Protein AF-0000000070613414 (afdb_homodimer)

Sequence (322 aa):
MSNPEREVTDIAEILAIISKHEVCRIGVNDNFCPYVVPVNFGYEYQNGRWIFYFHGARTGKKMRLLRKNPAVCVEIDGDHGLLRADDPCDYSYAYTSVFATGLASILRTREETRYGLDVIMRQTDPGKTFSYREDMMKAVCVVRIECDALTCRRHLATQSEMSNPEREVTDIAEILAIISKHEVCRIGVNDNFCPYVVPVNFGYEYQNGRWIFYFHGARTGKKMRLLRKNPAVCVEIDGDHGLLRADDPCDYSYAYTSVFATGLASILRTREETRYGLDVIMRQTDPGKTFSYREDMMKAVCVVRIECDALTCRRHLATQSE

Solvent-accessible surface area (backbone atoms only — not comparable to full-atom values): 17393 Å² total; per-residue (Å²): 113,90,54,74,87,24,58,55,78,54,62,71,58,52,49,57,56,55,64,74,46,48,59,34,34,38,21,31,53,51,86,78,32,21,45,63,45,79,40,56,32,16,66,47,81,53,96,93,30,47,35,38,26,38,70,42,44,66,82,37,71,68,47,56,35,40,73,75,44,32,36,28,20,41,31,34,72,42,73,70,41,83,37,81,45,95,48,66,75,60,41,46,66,22,30,35,37,37,40,31,39,31,42,50,43,75,53,84,48,68,69,55,33,51,53,45,50,49,40,24,43,41,47,66,46,63,94,64,85,81,68,77,51,67,70,58,57,70,53,45,34,32,36,38,31,49,30,81,46,76,47,34,36,42,39,72,77,74,74,79,125,114,91,56,74,88,24,56,56,78,55,62,71,57,52,51,57,57,56,65,73,45,48,60,33,33,37,21,31,53,50,87,79,33,23,46,62,46,77,39,56,33,15,69,46,80,54,97,93,30,46,34,39,26,37,70,41,44,66,82,38,70,68,47,55,35,40,73,76,44,32,35,27,20,43,32,35,73,43,73,70,41,82,36,82,46,96,49,66,76,59,42,47,65,23,30,36,37,37,40,31,37,29,43,50,43,75,51,83,48,69,69,55,33,52,52,44,49,50,41,23,43,40,47,66,45,63,94,61,86,82,69,75,53,67,71,57,56,70,51,45,33,33,36,39,30,48,30,82,46,75,49,36,38,42,40,72,78,73,75,78,127

Secondary structure (DSSP, 8-state):
---GGGB---HHHHHHHHHT-SEEEEEE--SSS-EEEEEE-EEEEETTEEEEEEEEETTSHHHHHHHH--EEEEEEEEEEEEE--SSGGG-EEEEEEEEEEEEEEE--SHHHHHHHHHHHHHHHSTT------HHHHHHEEEEEEEEEEEEEEEE------/---GGGB---HHHHHHHHHT-SEEEEEE--SSS-EEEEEE-EEEEETTEEEEEEEEETTSHHHHHHHH--EEEEEEEEEEEEE--SSGGG-EEEEEEEEEEEEEEE--SHHHHHHHHHHHHHHHSTT------HHHHHHEEEEEEEEEEEEEEEE------

Nearest PDB structures (foldseek):
  2fg9-assembly1_A  TM=8.935E-01  e=2.980E-13  Bacteroides thetaiotaomicron VPI-5482
  2fur-assembly1_B  TM=8.410E-01  e=1.595E-10  Thermoplasma acidophilum
  2x1j-assembly1_A-2  TM=8.040E-01  e=1.345E-09  Deinococcus radiodurans
  2vpa-assembly1_A  TM=7.737E-01  e=8.117E-10  Deinococcus radiodurans
  2x1k-assembly1_A-2  TM=7.490E-01  e=2.106E-09  Deinococcus radiodurans

pLDDT: mean 90.69, std 11.59, range [29.2, 98.69]

InterPro domains:
  IPR012349 FMN-binding split barrel [G3DSA:2.30.110.10] (1-155)
  IPR024747 Pyridoxamine 5'-phosphate oxidase-related [PF12900] (12-154)

Foldseek 3Di:
DPDPVFWDDDPVVVCVVLLVDQKKWKWFDDDPGTDIDIFGKFWDDDPNWIKMKGKDFCPDPVNVRCVVPQKMKIKDKDPWDWADDPDNVPIDIWMKMKIWIFGKDKDDDLVVLVVRVQRRCCSVPNPDDDDDDPVVSVGMIMMMTITDDMIMGTDDDPPPD/DPPPVFWDDDPVVVCVVLLVDQKKWKWFDDDPGTDIDIFGKFWDDDPNWIKMKGKDFCPDPVNVRCVVPQKMKIKDKDPWDWADDPDNVPIDIWMKMKIWIFGKDKDDDLVVLVVRVQRRCCSVPNPDDDDDDPVVSVGMIMMMTITDDMIMGTDDDPPPD

Organism: NCBI:txid59203

Structure (mmCIF, N/CA/C/O backbone):
data_AF-0000000070613414-model_v1
#
loop_
_entity.id
_entity.type
_entity.pdbx_description
1 polymer 'Putative 5-nitroimidazole antibiotic resistance'
#
loop_
_atom_site.group_PDB
_atom_site.id
_atom_site.type_symbol
_atom_site.label_atom_id
_atom_site.label_alt_id
_atom_site.label_comp_id
_atom_site.label_asym_id
_atom_site.label_entity_id
_atom_site.label_seq_id
_atom_site.pdbx_PDB_ins_code
_atom_site.Cartn_x
_atom_site.Cartn_y
_atom_site.Cartn_z
_atom_site.occupancy
_atom_site.B_iso_or_equiv
_atom_site.auth_seq_id
_atom_site.auth_comp_id
_atom_site.auth_asym_id
_atom_site.auth_atom_id
_atom_site.pdbx_PDB_model_num
ATOM 1 N N . MET A 1 1 ? 13.312 14.75 1.251 1 40.56 1 MET A N 1
ATOM 2 C CA . MET A 1 1 ? 14.352 14.867 0.234 1 40.56 1 MET A CA 1
ATOM 3 C C . MET A 1 1 ? 14.836 13.5 -0.216 1 40.56 1 MET A C 1
ATOM 5 O O . MET A 1 1 ? 14.695 12.516 0.514 1 40.56 1 MET A O 1
ATOM 9 N N . SER A 1 2 ? 14.789 13.07 -1.564 1 47.28 2 SER A N 1
ATOM 10 C CA . SER A 1 2 ? 15.273 11.742 -1.921 1 47.28 2 SER A CA 1
ATOM 11 C C . SER A 1 2 ? 16.672 11.492 -1.357 1 47.28 2 SER A C 1
ATOM 13 O O . SER A 1 2 ? 17.578 12.312 -1.546 1 47.28 2 SER A O 1
ATOM 15 N N . ASN A 1 3 ? 16.828 10.852 -0.358 1 58.34 3 ASN A N 1
ATOM 16 C CA . ASN A 1 3 ? 18.125 10.547 0.218 1 58.34 3 ASN A CA 1
ATOM 17 C C . ASN A 1 3 ? 18.75 9.312 -0.425 1 58.34 3 ASN A C 1
ATOM 19 O O . ASN A 1 3 ? 18.391 8.18 -0.097 1 58.34 3 ASN A O 1
ATOM 23 N N . PRO A 1 4 ? 19.438 9.57 -1.626 1 56.69 4 PRO A N 1
ATOM 24 C CA . PRO A 1 4 ? 20.109 8.445 -2.281 1 56.69 4 PRO A CA 1
ATOM 25 C C . PRO A 1 4 ? 20.766 7.488 -1.288 1 56.69 4 PRO A C 1
ATOM 27 O O . PRO A 1 4 ? 20.969 6.312 -1.599 1 56.69 4 PRO A O 1
ATOM 30 N N . GLU A 1 5 ? 21.047 7.992 -0.11 1 65.06 5 GLU A N 1
ATOM 31 C CA . GLU A 1 5 ? 21.734 7.184 0.893 1 65.06 5 GLU A CA 1
ATOM 32 C C . GLU A 1 5 ? 20.844 6.062 1.407 1 65.06 5 GLU A C 1
ATOM 34 O O . GLU A 1 5 ? 21.312 5.105 2.023 1 65.06 5 GLU A O 1
ATOM 39 N N . ARG A 1 6 ? 19.688 6.086 0.895 1 81.88 6 ARG A N 1
ATOM 40 C CA . ARG A 1 6 ? 18.75 5.105 1.438 1 81.88 6 ARG A CA 1
ATOM 41 C C . ARG A 1 6 ? 18.469 3.998 0.426 1 81.88 6 ARG A C 1
ATOM 43 O O . ARG A 1 6 ? 17.797 3.021 0.741 1 81.88 6 ARG A O 1
ATOM 50 N N . GLU A 1 7 ? 19.234 4.074 -0.757 1 89.62 7 GLU A N 1
ATOM 51 C CA . GLU A 1 7 ? 18.938 3.084 -1.789 1 89.62 7 GLU A CA 1
ATOM 52 C C . GLU A 1 7 ? 19.734 1.799 -1.559 1 89.62 7 GLU A C 1
ATOM 54 O O . GLU A 1 7 ? 20.922 1.845 -1.261 1 89.62 7 GLU A O 1
ATOM 59 N N . VAL A 1 8 ? 19.062 0.708 -1.613 1 92.75 8 VAL A N 1
ATOM 60 C CA . VAL A 1 8 ? 19.656 -0.621 -1.544 1 92.75 8 VAL A CA 1
ATOM 61 C C . VAL A 1 8 ? 19.781 -1.206 -2.949 1 92.75 8 VAL A C 1
ATOM 63 O O . VAL A 1 8 ? 18.781 -1.396 -3.641 1 92.75 8 VAL A O 1
ATOM 66 N N . THR A 1 9 ? 21.016 -1.585 -3.379 1 93.06 9 THR A N 1
ATOM 67 C CA . THR A 1 9 ? 21.203 -2.033 -4.754 1 93.06 9 THR A CA 1
ATOM 68 C C . THR A 1 9 ? 21.688 -3.48 -4.789 1 93.06 9 THR A C 1
ATOM 70 O O . THR A 1 9 ? 21.625 -4.133 -5.832 1 93.06 9 THR A O 1
ATOM 73 N N . ASP A 1 10 ? 22.172 -3.957 -3.627 1 94.31 10 ASP A N 1
ATOM 74 C CA . ASP A 1 10 ? 22.609 -5.348 -3.559 1 94.31 10 ASP A CA 1
ATOM 75 C C . ASP A 1 10 ? 21.438 -6.305 -3.682 1 94.31 10 ASP A C 1
ATOM 77 O O . ASP A 1 10 ? 20.516 -6.281 -2.852 1 94.31 10 ASP A O 1
ATOM 81 N N . ILE A 1 11 ? 21.5 -7.156 -4.648 1 94.62 11 ILE A N 1
ATOM 82 C CA . ILE A 1 11 ? 20.391 -8.039 -4.977 1 94.62 11 ILE A CA 1
ATOM 83 C C . ILE A 1 11 ? 20.094 -8.961 -3.795 1 94.62 11 ILE A C 1
ATOM 85 O O . ILE A 1 11 ? 18.938 -9.219 -3.473 1 94.62 11 ILE A O 1
ATOM 89 N N . ALA A 1 12 ? 21.094 -9.469 -3.205 1 95.62 12 ALA A N 1
ATOM 90 C CA . ALA A 1 12 ? 20.906 -10.359 -2.064 1 95.62 12 ALA A CA 1
ATOM 91 C C . ALA A 1 12 ? 20.156 -9.656 -0.932 1 95.62 12 ALA A C 1
ATOM 93 O O . ALA A 1 12 ? 19.312 -10.25 -0.271 1 95.62 12 ALA A O 1
ATOM 94 N N . GLU A 1 13 ? 20.484 -8.43 -0.698 1 95.5 13 GLU A N 1
ATOM 95 C CA . GLU A 1 13 ? 19.812 -7.637 0.329 1 95.5 13 GLU A CA 1
ATOM 96 C C . GLU A 1 13 ? 18.359 -7.375 -0.039 1 95.5 13 GLU A C 1
ATOM 98 O O . GLU A 1 13 ? 17.469 -7.453 0.817 1 95.5 13 GLU A O 1
ATOM 103 N N . ILE A 1 14 ? 18.141 -7.066 -1.277 1 96.62 14 ILE A N 1
ATOM 104 C CA . ILE A 1 14 ? 16.781 -6.805 -1.748 1 96.62 14 ILE A CA 1
ATOM 105 C C . ILE A 1 14 ? 15.93 -8.062 -1.588 1 96.62 14 ILE A C 1
ATOM 107 O O . ILE A 1 14 ? 14.789 -7.996 -1.112 1 96.62 14 ILE A O 1
ATOM 111 N N . LEU A 1 15 ? 16.516 -9.219 -1.926 1 96.56 15 LEU A N 1
ATOM 112 C CA . LEU A 1 15 ? 15.82 -10.492 -1.784 1 96.56 15 LEU A CA 1
ATOM 113 C C . LEU A 1 15 ? 15.477 -10.766 -0.324 1 96.56 15 LEU A C 1
ATOM 115 O O . LEU A 1 15 ? 14.375 -11.227 -0.015 1 96.56 15 LEU A O 1
ATOM 119 N N . ALA A 1 16 ? 16.375 -10.422 0.54 1 96.44 16 ALA A N 1
ATOM 120 C CA . ALA A 1 16 ? 16.141 -10.625 1.97 1 96.44 16 ALA A CA 1
ATOM 121 C C . ALA A 1 16 ? 15.016 -9.734 2.477 1 96.44 16 ALA A C 1
ATOM 123 O O . ALA A 1 16 ? 14.211 -10.156 3.309 1 96.44 16 ALA A O 1
ATOM 124 N N . ILE A 1 17 ? 14.938 -8.578 1.958 1 96.56 17 ILE A N 1
ATOM 125 C CA . ILE A 1 17 ? 13.898 -7.637 2.354 1 96.56 17 ILE A CA 1
ATOM 126 C C . ILE A 1 17 ? 12.539 -8.133 1.865 1 96.56 17 ILE A C 1
ATOM 128 O O . ILE A 1 17 ? 11.586 -8.211 2.643 1 96.56 17 ILE A O 1
ATOM 132 N N . ILE A 1 18 ? 12.43 -8.539 0.611 1 97.69 18 ILE A N 1
ATOM 133 C CA . ILE A 1 18 ? 11.172 -8.938 0.005 1 97.69 18 ILE A CA 1
ATOM 134 C C . ILE A 1 18 ? 10.664 -10.219 0.668 1 97.69 18 ILE A C 1
ATOM 136 O O . ILE A 1 18 ? 9.461 -10.375 0.89 1 97.69 18 ILE A O 1
ATOM 140 N N . SER A 1 19 ? 11.594 -11.07 1.04 1 96.44 19 SER A N 1
ATOM 141 C CA . SER A 1 19 ? 11.234 -12.383 1.568 1 96.44 19 SER A CA 1
ATOM 142 C C . SER A 1 19 ? 10.508 -12.266 2.904 1 96.44 19 SER A C 1
ATOM 144 O O . SER A 1 19 ? 9.82 -13.195 3.326 1 96.44 19 SER A O 1
ATOM 146 N N . LYS A 1 20 ? 10.602 -11.141 3.557 1 95.44 20 LYS A N 1
ATOM 147 C CA . LYS A 1 20 ? 10.023 -10.961 4.887 1 95.44 20 LYS A CA 1
ATOM 148 C C . LYS A 1 20 ? 8.562 -10.516 4.797 1 95.44 20 LYS A C 1
ATOM 150 O O . LYS A 1 20 ? 7.879 -10.414 5.816 1 95.44 20 LYS A O 1
ATOM 155 N N . HIS A 1 21 ? 8.141 -10.25 3.646 1 96.88 21 HIS A N 1
ATOM 156 C CA . HIS A 1 21 ? 6.801 -9.695 3.49 1 96.88 21 HIS A CA 1
ATOM 157 C C . HIS A 1 21 ? 5.863 -10.711 2.846 1 96.88 21 HIS A C 1
ATOM 159 O O . HIS A 1 21 ? 6.262 -11.438 1.933 1 96.88 21 HIS A O 1
ATOM 165 N N . GLU A 1 22 ? 4.617 -10.711 3.318 1 96.62 22 GLU A N 1
ATOM 166 C CA . GLU A 1 22 ? 3.613 -11.602 2.742 1 96.62 22 GLU A CA 1
ATOM 167 C C . GLU A 1 22 ? 2.609 -10.828 1.896 1 96.62 22 GLU A C 1
ATOM 169 O O . GLU A 1 22 ? 1.85 -11.422 1.126 1 96.62 22 GLU A O 1
ATOM 174 N N . VAL A 1 23 ? 2.59 -9.523 2.105 1 97.88 23 VAL A N 1
ATOM 175 C CA . VAL A 1 23 ? 1.594 -8.688 1.444 1 97.88 23 VAL A CA 1
ATOM 176 C C . VAL A 1 23 ? 2.291 -7.586 0.646 1 97.88 23 VAL A C 1
ATOM 178 O O . VAL A 1 23 ? 3.268 -6.996 1.112 1 97.88 23 VAL A O 1
ATOM 181 N N . CYS A 1 24 ? 1.923 -7.352 -0.543 1 98.38 24 CYS A N 1
ATOM 182 C CA . CYS A 1 24 ? 2.293 -6.18 -1.329 1 98.38 24 CYS A CA 1
ATOM 183 C C . CYS A 1 24 ? 1.056 -5.406 -1.768 1 98.38 24 CYS A C 1
ATOM 185 O O . 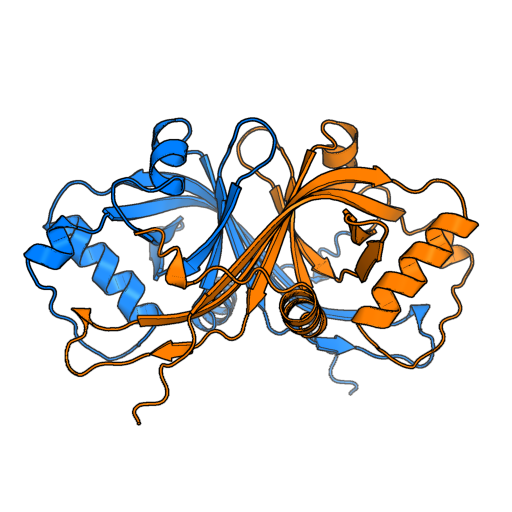CYS A 1 24 ? -0.066 -5.902 -1.655 1 98.38 24 CYS A O 1
ATOM 187 N N . ARG A 1 25 ? 1.199 -4.16 -2.076 1 98.38 25 ARG A N 1
ATOM 188 C CA . ARG A 1 25 ? 0.13 -3.363 -2.67 1 98.38 25 ARG A CA 1
ATOM 189 C C . ARG A 1 25 ? 0.316 -3.234 -4.18 1 98.38 25 ARG A C 1
ATOM 191 O O . ARG A 1 25 ? 1.399 -2.879 -4.648 1 98.38 25 ARG A O 1
ATOM 198 N N . ILE A 1 26 ? -0.714 -3.541 -4.871 1 97.94 26 ILE A N 1
ATOM 199 C CA . ILE A 1 26 ? -0.736 -3.381 -6.32 1 97.94 26 ILE A CA 1
ATOM 200 C C . ILE A 1 26 ? -1.49 -2.104 -6.688 1 97.94 26 ILE A C 1
ATOM 202 O O . ILE A 1 26 ? -2.611 -1.884 -6.223 1 97.94 26 ILE A O 1
ATOM 206 N N . GLY A 1 27 ? -0.846 -1.24 -7.406 1 97.62 27 GLY A N 1
ATOM 207 C CA . GLY A 1 27 ? -1.502 -0.079 -7.984 1 97.62 27 GLY A CA 1
ATOM 208 C C . GLY A 1 27 ? -1.888 -0.274 -9.438 1 97.62 27 GLY A C 1
ATOM 209 O O . GLY A 1 27 ? -1.025 -0.502 -10.289 1 97.62 27 GLY A O 1
ATOM 210 N N . VAL A 1 28 ? -3.145 -0.157 -9.727 1 97.31 28 VAL A N 1
ATOM 211 C CA . VAL A 1 28 ? -3.682 -0.386 -11.062 1 97.31 28 VAL A CA 1
ATOM 212 C C . VAL A 1 28 ? -4.344 0.889 -11.586 1 97.31 28 VAL A C 1
ATOM 214 O O . VAL A 1 28 ? -5 1.605 -10.828 1 97.31 28 VAL A O 1
ATOM 217 N N . ASN A 1 29 ? -4.133 1.141 -12.898 1 96.56 29 ASN A N 1
ATOM 218 C CA . ASN A 1 29 ? -4.789 2.293 -13.508 1 96.56 29 ASN A CA 1
ATOM 219 C C . ASN A 1 29 ? -6.309 2.146 -13.484 1 96.56 29 ASN A C 1
ATOM 221 O O . ASN A 1 29 ? -6.84 1.083 -13.805 1 96.56 29 ASN A O 1
ATOM 225 N N . ASP A 1 30 ? -6.969 3.174 -13.062 1 94.38 30 ASP A N 1
ATOM 226 C CA . ASP A 1 30 ? -8.422 3.279 -13.07 1 94.38 30 ASP A CA 1
ATOM 227 C C . ASP A 1 30 ? -8.875 4.664 -13.523 1 94.38 30 ASP A C 1
ATOM 229 O O . ASP A 1 30 ? -8.047 5.508 -13.883 1 94.38 30 ASP A O 1
ATOM 233 N N . ASN A 1 31 ? -10.133 4.914 -13.633 1 88.12 31 ASN A N 1
ATOM 234 C CA . ASN A 1 31 ? -10.656 6.121 -14.258 1 88.12 31 ASN A CA 1
ATOM 235 C C . ASN A 1 31 ? -10.422 7.355 -13.391 1 88.12 31 ASN A C 1
ATOM 237 O O . ASN A 1 31 ? -9.766 8.305 -13.82 1 88.12 31 ASN A O 1
ATOM 241 N N . PHE A 1 32 ? -10.898 7.473 -12.258 1 89 32 PHE A N 1
ATOM 242 C CA . PHE A 1 32 ? -10.828 8.656 -11.406 1 89 32 PHE A CA 1
ATOM 243 C C . PHE A 1 32 ? -9.516 8.688 -10.633 1 89 32 PHE A C 1
ATOM 245 O O . PHE A 1 32 ? -8.703 9.594 -10.82 1 89 32 PHE A O 1
ATOM 252 N N . CYS A 1 33 ? -9.211 7.699 -9.961 1 93.25 33 CYS A N 1
ATOM 253 C CA . CYS A 1 33 ? -7.953 7.543 -9.234 1 93.25 33 CYS A CA 1
ATOM 254 C C . CYS A 1 33 ? -7.484 6.094 -9.266 1 93.25 33 CYS A C 1
ATOM 256 O O . CYS A 1 33 ? -8.258 5.191 -9.586 1 93.25 33 CYS A O 1
ATOM 258 N N . PRO A 1 34 ? -6.168 5.902 -9.023 1 95.81 34 PRO A N 1
ATOM 259 C CA . PRO A 1 34 ? -5.652 4.531 -9.07 1 95.81 34 PRO A CA 1
ATOM 260 C C . PRO A 1 34 ? -6.375 3.6 -8.102 1 95.81 34 PRO A C 1
ATOM 262 O O . PRO A 1 34 ? -6.918 4.055 -7.09 1 95.81 34 PRO A O 1
ATOM 265 N N . TYR A 1 35 ? -6.504 2.443 -8.547 1 95.81 35 TYR A N 1
ATOM 266 C CA . TYR A 1 35 ? -6.957 1.388 -7.648 1 95.81 35 TYR A CA 1
ATOM 267 C C . TYR A 1 35 ? -5.773 0.705 -6.973 1 95.81 35 TYR A C 1
ATOM 269 O O . TYR A 1 35 ? -4.934 0.101 -7.641 1 95.81 35 TYR A O 1
ATOM 277 N N . VAL A 1 36 ? -5.602 0.865 -5.629 1 97.44 36 VAL A N 1
ATOM 278 C CA . VAL A 1 36 ? -4.535 0.244 -4.848 1 97.44 36 VAL A CA 1
ATOM 279 C C . VAL A 1 36 ? -5.113 -0.865 -3.973 1 97.44 36 VAL A C 1
ATOM 281 O O . VAL A 1 36 ? -6.008 -0.62 -3.16 1 97.44 36 VAL A O 1
ATOM 284 N N . VAL A 1 37 ? -4.594 -2.055 -4.051 1 96.5 37 VAL A N 1
ATOM 285 C CA . VAL A 1 37 ? -5.191 -3.18 -3.338 1 96.5 37 VAL A CA 1
ATOM 286 C C . VAL A 1 37 ? -4.09 -4.07 -2.766 1 96.5 37 VAL A C 1
ATOM 288 O O . VAL A 1 37 ? -3.131 -4.41 -3.465 1 96.5 37 VAL A O 1
ATOM 291 N N . PRO A 1 38 ? -4.168 -4.363 -1.499 1 97.44 38 PRO A N 1
ATOM 292 C CA . PRO A 1 38 ? -3.221 -5.316 -0.919 1 97.44 38 PRO A CA 1
ATOM 293 C C . PRO A 1 38 ? -3.52 -6.762 -1.32 1 97.44 38 PRO A C 1
ATOM 295 O O . PRO A 1 38 ? -4.684 -7.172 -1.334 1 97.44 38 PRO A O 1
ATOM 298 N N . VAL A 1 39 ? -2.502 -7.512 -1.643 1 97 39 VAL A N 1
ATOM 299 C CA . VAL A 1 39 ? -2.654 -8.922 -1.997 1 97 39 VAL A CA 1
ATOM 300 C C . VAL A 1 39 ? -1.464 -9.719 -1.468 1 97 39 VAL A C 1
ATOM 302 O O . VAL A 1 39 ? -0.378 -9.164 -1.271 1 97 39 VAL A O 1
ATOM 305 N N . ASN A 1 40 ? -1.724 -10.945 -1.196 1 97.06 40 ASN A N 1
ATOM 306 C CA . ASN A 1 40 ? -0.581 -11.836 -1.038 1 97.06 40 ASN A CA 1
ATOM 307 C C . ASN A 1 40 ? 0.175 -12.016 -2.352 1 97.06 40 ASN A C 1
ATOM 309 O O . ASN A 1 40 ? -0.419 -11.945 -3.43 1 97.06 40 ASN A O 1
ATOM 313 N N . PHE A 1 41 ? 1.457 -12.242 -2.225 1 98.25 41 PHE A N 1
ATOM 314 C CA . PHE A 1 41 ? 2.234 -12.32 -3.457 1 98.25 41 PHE A CA 1
ATOM 315 C C . PHE A 1 41 ? 3.332 -13.367 -3.34 1 98.25 41 PHE A C 1
ATOM 317 O O . PHE A 1 41 ? 3.623 -13.852 -2.242 1 98.25 41 PHE A O 1
ATOM 324 N N . GLY A 1 42 ? 3.795 -13.766 -4.434 1 98.12 42 GLY A N 1
ATOM 325 C CA . GLY A 1 42 ? 5.074 -14.43 -4.613 1 98.12 42 GLY A CA 1
ATOM 326 C C . GLY A 1 42 ? 5.988 -13.719 -5.594 1 98.12 42 GLY A C 1
ATOM 327 O O . GLY A 1 42 ? 5.562 -12.789 -6.281 1 98.12 42 GLY A O 1
ATOM 328 N N . TYR A 1 43 ? 7.23 -14.172 -5.598 1 98.25 43 TYR A N 1
ATOM 329 C CA . TYR A 1 43 ? 8.148 -13.484 -6.5 1 98.25 43 TYR A CA 1
ATOM 330 C C . TYR A 1 43 ? 9.289 -14.406 -6.926 1 98.25 43 TYR A C 1
ATOM 332 O O . TYR A 1 43 ? 9.531 -15.43 -6.289 1 98.25 43 TYR A O 1
ATOM 340 N N . GLU A 1 44 ? 9.852 -14.008 -8.008 1 97.12 44 GLU A N 1
ATOM 341 C CA . GLU A 1 44 ? 11.078 -14.617 -8.516 1 97.12 44 GLU A CA 1
ATOM 342 C C . GLU A 1 44 ? 12.008 -13.57 -9.109 1 97.12 44 GLU A C 1
ATOM 344 O O . GLU A 1 44 ? 11.555 -12.539 -9.617 1 97.12 44 GLU A O 1
ATOM 349 N N . TYR A 1 45 ? 13.203 -13.828 -8.891 1 96.12 45 TYR A N 1
ATOM 350 C CA . TYR A 1 45 ? 14.242 -13.078 -9.602 1 96.12 45 TYR A CA 1
ATOM 351 C C . TYR A 1 45 ? 14.984 -13.977 -10.586 1 96.12 45 TYR A C 1
ATOM 353 O O . TYR A 1 45 ? 15.711 -14.891 -10.18 1 96.12 45 TYR A O 1
ATOM 361 N N . GLN A 1 46 ? 14.664 -13.727 -11.875 1 91.38 46 GLN A N 1
ATOM 362 C CA . GLN A 1 46 ? 15.234 -14.578 -12.914 1 91.38 46 GLN A CA 1
ATOM 363 C C . GLN A 1 46 ? 15.82 -13.734 -14.047 1 91.38 46 GLN A C 1
ATOM 365 O O . GLN A 1 46 ? 15.164 -12.82 -14.547 1 91.38 46 GLN A O 1
ATOM 370 N N . ASN A 1 47 ? 17.078 -14.047 -14.5 1 90.81 47 ASN A N 1
ATOM 371 C CA . ASN A 1 47 ? 17.734 -13.406 -15.633 1 90.81 47 ASN A CA 1
ATOM 372 C C . ASN A 1 47 ? 17.719 -11.883 -15.516 1 90.81 47 ASN A C 1
ATOM 374 O O . ASN A 1 47 ? 17.375 -11.188 -16.469 1 90.81 47 ASN A O 1
ATOM 378 N N . GLY A 1 48 ? 17.859 -11.383 -14.336 1 89 48 GLY A N 1
ATOM 379 C CA . GLY A 1 48 ? 17.953 -9.953 -14.094 1 89 48 GLY A CA 1
ATOM 380 C C . GLY A 1 48 ? 16.609 -9.266 -14.039 1 89 48 GLY A C 1
ATOM 381 O O . GLY A 1 48 ? 16.516 -8.039 -14.055 1 89 48 GLY A O 1
ATOM 382 N N . ARG A 1 49 ? 15.594 -10.102 -13.969 1 93.69 49 ARG A N 1
ATOM 383 C CA . ARG A 1 49 ? 14.25 -9.516 -13.953 1 93.69 49 ARG A CA 1
ATOM 384 C C . ARG A 1 49 ? 13.484 -9.945 -12.703 1 93.69 49 ARG A C 1
ATOM 386 O O . ARG A 1 49 ? 13.641 -11.07 -12.227 1 93.69 49 ARG A O 1
ATOM 393 N N . TRP A 1 50 ? 12.742 -8.969 -12.273 1 97.38 50 TRP A N 1
ATOM 394 C CA . TRP A 1 50 ? 11.844 -9.258 -11.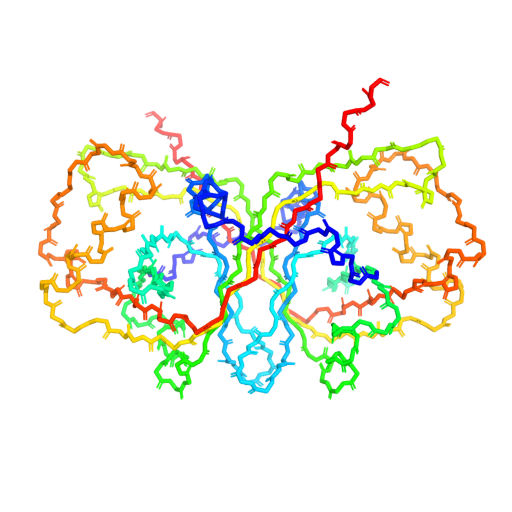156 1 97.38 50 TRP A CA 1
ATOM 395 C C . TRP A 1 50 ? 10.469 -9.664 -11.664 1 97.38 50 TRP A C 1
ATOM 397 O O . TRP A 1 50 ? 9.875 -8.969 -12.5 1 97.38 50 TRP A O 1
ATOM 407 N N . ILE A 1 51 ? 10.039 -10.828 -11.148 1 98.31 51 ILE A N 1
ATOM 408 C CA . ILE A 1 51 ? 8.711 -11.32 -11.5 1 98.31 51 ILE A CA 1
ATOM 409 C C . ILE A 1 51 ? 7.879 -11.5 -10.234 1 98.31 51 ILE A C 1
ATOM 411 O O . ILE A 1 51 ? 8.305 -12.18 -9.297 1 98.31 51 ILE A O 1
ATOM 415 N N . PHE A 1 52 ? 6.723 -10.891 -10.234 1 98.69 52 PHE A N 1
ATOM 416 C CA . PHE A 1 52 ? 5.805 -11.023 -9.109 1 98.69 52 PHE A CA 1
ATOM 417 C C . PHE A 1 52 ? 4.547 -11.781 -9.523 1 98.69 52 PHE A C 1
ATOM 419 O O . PHE A 1 52 ? 4.141 -11.727 -10.688 1 98.69 52 PHE A O 1
ATOM 426 N N . TYR A 1 53 ? 3.943 -12.484 -8.578 1 98.5 53 TYR A N 1
ATOM 427 C CA . TYR A 1 53 ? 2.709 -13.234 -8.781 1 98.5 53 TYR A CA 1
ATOM 428 C C . TYR A 1 53 ? 1.679 -12.891 -7.715 1 98.5 53 TYR A C 1
ATOM 430 O O . TYR A 1 53 ? 2.023 -12.734 -6.539 1 98.5 53 TYR A O 1
ATOM 438 N N . PHE A 1 54 ? 0.449 -12.82 -8.078 1 98 54 PHE A N 1
ATOM 439 C CA . PHE A 1 54 ? -0.66 -12.812 -7.133 1 98 54 PHE A CA 1
ATOM 440 C C . PHE A 1 54 ? -1.883 -13.5 -7.723 1 98 54 PHE A C 1
ATOM 442 O O . PHE A 1 54 ? -1.924 -13.781 -8.922 1 98 54 PHE A O 1
ATOM 449 N N . HIS A 1 55 ? -2.811 -13.82 -6.832 1 95.19 55 HIS A N 1
ATOM 450 C CA . HIS A 1 55 ? -4.016 -14.492 -7.305 1 95.19 55 HIS A CA 1
ATOM 451 C C . HIS A 1 55 ? -5.266 -13.688 -6.953 1 95.19 55 HIS A C 1
ATOM 453 O O . HIS A 1 55 ? -5.211 -12.773 -6.125 1 95.19 55 HIS A O 1
ATOM 459 N N . GLY A 1 56 ? -6.316 -14 -7.617 1 92.5 56 GLY A N 1
ATOM 460 C CA . GLY A 1 56 ? -7.617 -13.406 -7.352 1 92.5 56 GLY A CA 1
ATOM 461 C C . GLY A 1 56 ? -8.75 -14.117 -8.062 1 92.5 56 GLY A C 1
ATOM 462 O O . GLY A 1 56 ? -8.523 -15.094 -8.789 1 92.5 56 GLY A O 1
ATOM 463 N N . ALA A 1 57 ? -9.922 -13.594 -7.684 1 89.19 57 ALA A N 1
ATOM 464 C CA . ALA A 1 57 ? -11.086 -14.117 -8.391 1 89.19 57 ALA A CA 1
ATOM 465 C C . ALA A 1 57 ? -11.047 -13.734 -9.867 1 89.19 57 ALA A C 1
ATOM 467 O O . ALA A 1 57 ? -10.477 -12.703 -10.234 1 89.19 57 ALA A O 1
ATOM 468 N N . ARG A 1 58 ? -11.695 -14.43 -10.703 1 86.19 58 ARG A N 1
ATOM 469 C CA . ARG A 1 58 ? -11.695 -14.227 -12.148 1 86.19 58 ARG A CA 1
ATOM 470 C C . ARG A 1 58 ? -12.469 -12.969 -12.531 1 86.19 58 ARG A C 1
ATOM 472 O O . ARG A 1 58 ? -12.148 -12.312 -13.516 1 86.19 58 ARG A O 1
ATOM 479 N N . THR A 1 59 ? -13.477 -12.633 -11.828 1 84.5 59 THR A N 1
ATOM 480 C CA . THR A 1 59 ? -14.398 -11.57 -12.219 1 84.5 59 THR A CA 1
ATOM 481 C C . THR A 1 59 ? -14.219 -10.344 -11.328 1 84.5 59 THR A C 1
ATOM 483 O O . THR A 1 59 ? -14.992 -9.391 -11.414 1 84.5 59 THR A O 1
ATOM 486 N N . GLY A 1 60 ? -13.297 -10.195 -10.617 1 85.94 60 GLY A N 1
ATOM 487 C CA . GLY A 1 60 ? -13.125 -9.086 -9.695 1 85.94 60 GLY A CA 1
ATOM 488 C C . GLY A 1 60 ? -12.633 -7.816 -10.367 1 85.94 60 GLY A C 1
ATOM 489 O O . GLY A 1 60 ? -12.172 -7.852 -11.516 1 85.94 60 GLY A O 1
ATOM 490 N N . LYS A 1 61 ? -12.812 -6.656 -9.719 1 88.06 61 LYS A N 1
ATOM 491 C CA . LYS A 1 61 ? -12.438 -5.336 -10.219 1 88.06 61 LYS A CA 1
ATOM 492 C C . LYS A 1 61 ? -10.984 -5.316 -10.688 1 88.06 61 LYS A C 1
ATOM 494 O O . LYS A 1 61 ? -10.68 -4.766 -11.742 1 88.06 61 LYS A O 1
ATOM 499 N N . LYS A 1 62 ? -10.078 -5.922 -9.93 1 90.62 62 LYS A N 1
ATOM 500 C CA . LYS A 1 62 ? -8.664 -5.91 -10.281 1 90.62 62 LYS A CA 1
ATOM 501 C C . LYS A 1 62 ? -8.438 -6.539 -11.656 1 90.62 62 LYS A C 1
ATOM 503 O O . LYS A 1 62 ? -7.703 -5.988 -12.477 1 90.62 62 LYS A O 1
ATOM 508 N N . MET A 1 63 ? -9.086 -7.617 -11.891 1 92 63 MET A N 1
ATOM 509 C CA . MET A 1 63 ? -8.898 -8.328 -13.156 1 92 63 MET A CA 1
ATOM 510 C C . MET A 1 63 ? -9.461 -7.523 -14.32 1 92 63 MET A C 1
ATOM 512 O O . MET A 1 63 ? -8.852 -7.465 -15.391 1 92 63 MET A O 1
ATOM 516 N N . ARG A 1 64 ? -10.57 -6.945 -14.078 1 93.5 64 ARG A N 1
ATOM 517 C CA . ARG A 1 64 ? -11.18 -6.105 -15.102 1 93.5 64 ARG A CA 1
ATOM 518 C C . ARG A 1 64 ? -10.258 -4.945 -15.477 1 93.5 64 ARG A C 1
ATOM 520 O O . ARG A 1 64 ? -10.062 -4.656 -16.656 1 93.5 64 ARG A O 1
ATOM 527 N N . LEU A 1 65 ? -9.703 -4.324 -14.547 1 95.25 65 LEU A N 1
ATOM 528 C CA . LEU A 1 65 ? -8.836 -3.176 -14.773 1 95.25 65 LEU A CA 1
ATOM 529 C C . LEU A 1 65 ? -7.543 -3.605 -15.461 1 95.25 65 LEU A C 1
ATOM 531 O O . LEU A 1 65 ? -7.039 -2.904 -16.344 1 95.25 65 LEU A O 1
ATOM 535 N N . LEU A 1 66 ? -7.008 -4.77 -15.039 1 95.19 66 LEU A N 1
ATOM 536 C CA . LEU A 1 66 ? -5.758 -5.266 -15.602 1 95.19 66 LEU A CA 1
ATOM 537 C C . LEU A 1 66 ? -5.93 -5.617 -17.078 1 95.19 66 LEU A C 1
ATOM 539 O O . LEU A 1 66 ? -4.996 -5.469 -17.875 1 95.19 66 LEU A O 1
ATOM 543 N N . ARG A 1 67 ? -7.113 -6.07 -17.438 1 94.62 67 ARG A N 1
ATOM 544 C CA . ARG A 1 67 ? -7.402 -6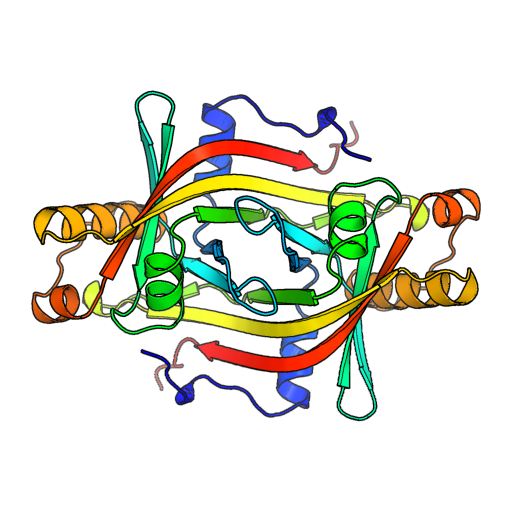.383 -18.828 1 94.62 67 ARG A CA 1
ATOM 545 C C . ARG A 1 67 ? -7.434 -5.113 -19.688 1 94.62 67 ARG A C 1
ATOM 547 O O . ARG A 1 67 ? -7.059 -5.137 -20.859 1 94.62 67 ARG A O 1
ATOM 554 N N . LYS A 1 68 ? -7.855 -4.035 -19.094 1 94.94 68 LYS A N 1
ATOM 555 C CA . LYS A 1 68 ? -7.938 -2.752 -19.797 1 94.94 68 LYS A CA 1
ATOM 556 C C . LYS A 1 68 ? -6.559 -2.113 -19.938 1 94.94 68 LYS A C 1
ATOM 558 O O . LYS A 1 68 ? -6.238 -1.538 -20.969 1 94.94 68 LYS A O 1
ATOM 563 N N . ASN A 1 69 ? -5.75 -2.084 -18.938 1 96.38 69 ASN A N 1
ATOM 564 C CA . ASN A 1 69 ? -4.402 -1.527 -18.875 1 96.38 69 ASN A CA 1
ATOM 565 C C . ASN A 1 69 ? -3.482 -2.381 -18.016 1 96.38 69 ASN A C 1
ATOM 567 O O . ASN A 1 69 ? -3.584 -2.361 -16.781 1 96.38 69 ASN A O 1
ATOM 571 N N . PRO A 1 70 ? -2.609 -3.148 -18.609 1 97.25 70 PRO A N 1
ATOM 572 C CA . PRO A 1 70 ? -1.811 -4.129 -17.875 1 97.25 70 PRO A CA 1
ATOM 573 C C . PRO A 1 70 ? -0.667 -3.486 -17.094 1 97.25 70 PRO A C 1
ATOM 575 O O . PRO A 1 70 ? 0.059 -4.18 -16.375 1 97.25 70 PRO A O 1
ATOM 578 N N . ALA A 1 71 ? -0.395 -2.166 -17.281 1 97.25 71 ALA A N 1
ATOM 579 C CA . ALA A 1 71 ? 0.663 -1.484 -16.531 1 97.25 71 ALA A CA 1
ATOM 580 C C . ALA A 1 71 ? 0.317 -1.383 -15.055 1 97.25 71 ALA A C 1
ATOM 582 O O . ALA A 1 71 ? -0.754 -0.889 -14.688 1 97.25 71 ALA A O 1
ATOM 583 N N . VAL A 1 72 ? 1.195 -1.891 -14.188 1 96.94 72 VAL A N 1
ATOM 584 C CA . VAL A 1 72 ? 0.901 -1.934 -12.758 1 96.94 72 VAL A CA 1
ATOM 585 C C . VAL A 1 72 ? 2.146 -1.552 -11.969 1 96.94 72 VAL A C 1
ATOM 587 O O . VAL A 1 72 ? 3.27 -1.663 -12.469 1 96.94 72 VAL A O 1
ATOM 590 N N . CYS A 1 73 ? 1.939 -1.054 -10.828 1 97.12 73 CYS A N 1
ATOM 591 C CA . CYS A 1 73 ? 3.01 -0.85 -9.859 1 97.12 73 CYS A CA 1
ATOM 592 C C . CYS A 1 73 ? 2.875 -1.814 -8.688 1 97.12 73 CYS A C 1
ATOM 594 O O . CYS A 1 73 ? 1.763 -2.168 -8.289 1 97.12 73 CYS A O 1
ATOM 596 N N . VAL A 1 74 ? 3.982 -2.295 -8.195 1 98.25 74 VAL A N 1
ATOM 597 C CA . VAL A 1 74 ? 4.059 -3.135 -7.004 1 98.25 74 VAL A CA 1
ATOM 598 C C . VAL A 1 74 ? 4.785 -2.383 -5.887 1 98.25 74 VAL A C 1
ATOM 600 O O . VAL A 1 74 ? 5.879 -1.857 -6.098 1 98.25 74 VAL A O 1
ATOM 603 N N . GLU A 1 75 ? 4.164 -2.299 -4.812 1 98.56 75 GLU A N 1
ATOM 604 C CA . GLU A 1 75 ? 4.75 -1.624 -3.656 1 98.56 75 GLU A CA 1
ATOM 605 C C . GLU A 1 75 ? 4.793 -2.545 -2.441 1 98.56 75 GLU A C 1
ATOM 607 O O . GLU A 1 75 ? 3.797 -3.199 -2.117 1 98.56 75 GLU A O 1
ATOM 612 N N . ILE A 1 76 ? 5.914 -2.693 -1.829 1 98.44 76 ILE A N 1
ATOM 613 C CA . ILE A 1 76 ? 6.129 -3.428 -0.587 1 98.44 76 ILE A CA 1
ATOM 614 C C . ILE A 1 76 ? 6.816 -2.525 0.434 1 98.44 76 ILE A C 1
ATOM 616 O O . ILE A 1 76 ? 7.809 -1.864 0.118 1 98.44 76 ILE A O 1
ATOM 620 N N . ASP A 1 77 ? 6.262 -2.447 1.613 1 97.56 77 ASP A N 1
ATOM 621 C CA . ASP A 1 77 ? 6.949 -1.683 2.65 1 97.56 77 ASP A CA 1
ATOM 622 C C . ASP A 1 77 ? 6.82 -2.365 4.012 1 97.56 77 ASP A C 1
ATOM 624 O O . ASP A 1 77 ? 5.895 -3.145 4.238 1 97.56 77 ASP A O 1
ATOM 628 N N . GLY A 1 78 ? 7.758 -2.098 4.852 1 95.69 78 GLY A N 1
ATOM 629 C CA . GLY A 1 78 ? 7.793 -2.682 6.184 1 95.69 78 GLY A CA 1
ATOM 630 C C . GLY A 1 78 ? 8.898 -2.113 7.055 1 95.69 78 GLY A C 1
ATOM 631 O O . GLY A 1 78 ? 9.391 -1.014 6.801 1 95.69 78 GLY A O 1
ATOM 632 N N . ASP A 1 79 ? 9.188 -2.896 8.242 1 93.81 79 ASP A N 1
ATOM 633 C CA . ASP A 1 79 ? 10.18 -2.498 9.242 1 93.81 79 ASP A CA 1
ATOM 634 C C . ASP A 1 79 ? 9.914 -1.082 9.75 1 93.81 79 ASP A C 1
ATOM 636 O O . ASP A 1 79 ? 10.836 -0.274 9.859 1 93.81 79 ASP A O 1
ATOM 640 N N . HIS A 1 80 ? 8.633 -0.814 9.82 1 94.19 80 HIS A N 1
ATOM 641 C CA . HIS A 1 80 ? 8.203 0.518 10.234 1 94.19 80 HIS A CA 1
ATOM 642 C C . HIS A 1 80 ? 8.523 0.776 11.695 1 94.19 80 HIS A C 1
ATOM 644 O O . HIS A 1 80 ? 8.312 -0.092 12.547 1 94.19 80 HIS A O 1
ATOM 650 N N . GLY A 1 81 ? 9.039 1.914 11.961 1 93.25 81 GLY A N 1
ATOM 651 C CA . GLY A 1 81 ? 9.312 2.289 13.344 1 93.25 81 GLY A CA 1
ATOM 652 C C . GLY A 1 81 ? 9.617 3.768 13.508 1 93.25 81 GLY A C 1
ATOM 653 O O . GLY A 1 81 ? 10.461 4.316 12.797 1 93.25 81 GLY A O 1
ATOM 654 N N . LEU A 1 82 ? 8.945 4.441 14.422 1 91.81 82 LEU A N 1
ATOM 655 C CA . LEU A 1 82 ? 9.211 5.844 14.734 1 91.81 82 LEU A CA 1
ATOM 656 C C . LEU A 1 82 ? 10.547 5.996 15.445 1 91.81 82 LEU A C 1
ATOM 658 O O . LEU A 1 82 ? 10.828 5.277 16.406 1 91.81 82 LEU A O 1
ATOM 662 N N . LEU A 1 83 ? 11.359 6.746 14.875 1 92.12 83 LEU A N 1
ATOM 663 C CA . LEU A 1 83 ? 12.625 7.098 15.516 1 92.12 83 LEU A CA 1
ATOM 664 C C . LEU A 1 83 ? 12.523 8.445 16.219 1 92.12 83 LEU A C 1
ATOM 666 O O . LEU A 1 83 ? 12.508 9.492 15.57 1 92.12 83 LEU A O 1
ATOM 670 N N . ARG A 1 84 ? 12.484 8.422 17.5 1 90.06 84 ARG A N 1
ATOM 671 C CA . ARG A 1 84 ? 12.25 9.625 18.297 1 90.06 84 ARG A CA 1
ATOM 672 C C . ARG A 1 84 ? 13.547 10.383 18.531 1 90.06 84 ARG A C 1
ATOM 674 O O . ARG A 1 84 ? 14.633 9.805 18.453 1 90.06 84 ARG A O 1
ATOM 681 N N . ALA A 1 85 ? 13.344 11.648 18.703 1 88.19 85 ALA A N 1
ATOM 682 C CA . ALA A 1 85 ? 14.438 12.555 19.062 1 88.19 85 ALA A CA 1
ATOM 683 C C . ALA A 1 85 ? 13.984 13.555 20.125 1 88.19 85 ALA A C 1
ATOM 685 O O . ALA A 1 85 ? 12.812 13.594 20.484 1 88.19 85 ALA A O 1
ATOM 686 N N . ASP A 1 86 ? 14.969 14.172 20.672 1 85.88 86 ASP A N 1
ATOM 687 C CA . ASP A 1 86 ? 14.648 15.172 21.688 1 85.88 86 ASP A CA 1
ATOM 688 C C . ASP A 1 86 ? 13.773 16.281 21.094 1 85.88 86 ASP A C 1
ATOM 690 O O . ASP A 1 86 ? 12.812 16.719 21.734 1 85.88 86 ASP A O 1
ATOM 694 N N . ASP A 1 87 ? 14.141 16.656 19.922 1 84.19 87 ASP A N 1
ATOM 695 C CA . ASP A 1 87 ? 13.344 17.609 19.172 1 84.19 87 ASP A CA 1
ATOM 696 C C . ASP A 1 87 ? 12.391 16.891 18.219 1 84.19 87 ASP A C 1
ATOM 698 O O . ASP A 1 87 ? 12.82 16.094 17.375 1 84.19 87 ASP A O 1
ATOM 702 N N . PRO A 1 88 ? 11.102 17.219 18.328 1 79.88 88 PRO A N 1
ATOM 703 C CA . PRO A 1 88 ? 10.117 16.562 17.469 1 79.88 88 PRO A CA 1
ATOM 704 C C . PRO A 1 88 ? 10.414 16.766 15.977 1 79.88 88 PRO A C 1
ATOM 706 O O . PRO A 1 88 ? 10.094 15.898 15.156 1 79.88 88 PRO A O 1
ATOM 709 N N . CYS A 1 89 ? 11.016 17.859 15.664 1 83.5 89 CYS A N 1
ATOM 710 C CA . CYS A 1 89 ? 11.344 18.141 14.273 1 83.5 89 CYS A CA 1
ATOM 711 C C . CYS A 1 89 ? 12.438 17.203 13.766 1 83.5 89 CYS A C 1
ATOM 713 O O . CYS A 1 89 ? 12.664 17.109 12.562 1 83.5 89 CYS A O 1
ATOM 715 N N . ASP A 1 90 ? 13.047 16.5 14.703 1 84.25 90 ASP A N 1
ATOM 716 C CA . ASP A 1 90 ? 14.141 15.609 14.336 1 84.25 90 ASP A CA 1
ATOM 717 C C . ASP A 1 90 ? 13.688 14.148 14.383 1 84.25 90 ASP A C 1
ATOM 719 O O . ASP A 1 90 ? 14.508 13.234 14.266 1 84.25 90 ASP A O 1
ATOM 723 N N . TYR A 1 91 ? 12.414 14.055 14.656 1 86.31 91 TYR A N 1
ATOM 724 C CA . TYR A 1 91 ? 11.883 12.703 14.555 1 86.31 91 TYR A CA 1
ATOM 725 C C . TYR A 1 91 ? 12.117 12.125 13.164 1 86.31 91 TYR A C 1
ATOM 727 O O . TYR A 1 91 ? 12.125 12.859 12.172 1 86.31 91 TYR A O 1
ATOM 735 N N . SER A 1 92 ? 12.375 10.875 13.094 1 89.44 92 SER A N 1
ATOM 736 C CA . SER A 1 92 ? 12.492 10.156 11.828 1 89.44 92 SER A CA 1
ATOM 737 C C . SER A 1 92 ? 11.68 8.867 11.852 1 89.44 92 SER A C 1
ATOM 739 O O . SER A 1 92 ? 10.922 8.617 12.781 1 89.44 92 SER A O 1
ATOM 741 N N . TYR A 1 93 ? 11.688 8.203 10.773 1 91.62 93 TYR A N 1
ATOM 742 C CA . TYR A 1 93 ? 10.883 6.996 10.656 1 91.62 93 TYR A CA 1
ATOM 743 C C . TYR A 1 93 ? 11.648 5.902 9.914 1 91.62 93 TYR A C 1
ATOM 745 O O . TYR A 1 93 ? 12.141 6.125 8.805 1 91.62 93 TYR A O 1
ATOM 753 N N . ALA A 1 94 ? 11.852 4.805 10.555 1 93.69 94 ALA A N 1
ATOM 754 C CA . ALA A 1 94 ? 12.492 3.654 9.922 1 93.69 94 ALA A CA 1
ATOM 755 C C . ALA A 1 94 ? 11.531 2.92 9 1 93.69 94 ALA A C 1
ATOM 757 O O . ALA A 1 94 ? 10.336 2.812 9.297 1 93.69 94 ALA A O 1
ATOM 758 N N . TYR A 1 95 ? 12.086 2.42 7.914 1 95.19 95 TYR A N 1
ATOM 759 C CA . TYR A 1 95 ? 11.266 1.657 6.98 1 95.19 95 TYR A CA 1
ATOM 760 C C . TYR A 1 95 ? 12.133 0.933 5.957 1 95.19 95 TYR A C 1
ATOM 762 O O . TYR A 1 95 ? 13.312 1.265 5.785 1 95.19 95 TYR A O 1
ATOM 770 N N . THR A 1 96 ? 11.633 -0.096 5.391 1 96 96 THR A N 1
ATOM 771 C CA . THR A 1 96 ? 12.047 -0.647 4.105 1 96 96 THR A CA 1
ATOM 772 C C . THR A 1 96 ? 10.938 -0.493 3.066 1 96 96 THR A C 1
ATOM 774 O O . THR A 1 96 ? 9.758 -0.614 3.391 1 96 96 THR A O 1
ATOM 777 N N . SER A 1 97 ? 11.367 -0.202 1.896 1 96.25 97 SER A N 1
ATOM 778 C CA . SER A 1 97 ? 10.375 -0.024 0.836 1 96.25 97 SER A CA 1
ATOM 779 C C . SER A 1 97 ? 10.898 -0.552 -0.497 1 96.25 97 SER A C 1
ATOM 781 O O . SER A 1 97 ? 12.062 -0.36 -0.835 1 96.25 97 SER A O 1
ATOM 783 N N . VAL A 1 98 ? 10.062 -1.234 -1.153 1 97.44 98 VAL A N 1
ATOM 784 C CA . VAL A 1 98 ? 10.352 -1.738 -2.492 1 97.44 98 VAL A CA 1
ATOM 785 C C . VAL A 1 98 ? 9.289 -1.243 -3.471 1 97.44 98 VAL A C 1
ATOM 787 O O . VAL A 1 98 ? 8.094 -1.302 -3.18 1 97.44 98 VAL A O 1
ATOM 790 N N . PHE A 1 99 ? 9.758 -0.709 -4.574 1 96.69 99 PHE A N 1
ATOM 791 C CA . PHE A 1 99 ? 8.891 -0.242 -5.645 1 96.69 99 PHE A CA 1
ATOM 792 C C . PHE A 1 99 ? 9.281 -0.883 -6.973 1 96.69 99 PHE A C 1
ATOM 794 O O . PHE A 1 99 ? 10.453 -0.889 -7.344 1 96.69 99 PHE A O 1
ATOM 801 N N . ALA A 1 100 ? 8.281 -1.38 -7.652 1 97.19 100 ALA A N 1
ATOM 802 C CA . ALA A 1 100 ? 8.508 -1.953 -8.977 1 97.19 100 ALA A CA 1
ATOM 803 C C . ALA A 1 100 ? 7.367 -1.609 -9.93 1 97.19 100 ALA A C 1
ATOM 805 O O . ALA A 1 100 ? 6.223 -1.456 -9.5 1 97.19 100 ALA A O 1
ATOM 806 N N . THR A 1 101 ? 7.711 -1.453 -11.172 1 96.69 101 THR A N 1
ATOM 807 C CA . THR A 1 101 ? 6.723 -1.232 -12.219 1 96.69 101 THR A CA 1
ATOM 808 C C . THR A 1 101 ? 6.887 -2.254 -13.344 1 96.69 101 THR A C 1
ATOM 810 O O . THR A 1 101 ? 8.008 -2.637 -13.68 1 96.69 101 THR A O 1
ATOM 813 N N . GLY A 1 102 ? 5.766 -2.652 -13.812 1 96.81 102 GLY A N 1
ATOM 814 C CA . GLY A 1 102 ? 5.82 -3.643 -14.875 1 96.81 102 GLY A CA 1
ATOM 815 C C . GLY A 1 102 ? 4.473 -3.902 -15.516 1 96.81 102 GLY A C 1
ATOM 816 O O . GLY A 1 102 ? 3.557 -3.086 -15.406 1 96.81 102 GLY A O 1
ATOM 817 N N . LEU A 1 103 ? 4.434 -4.98 -16.297 1 97.75 103 LEU A N 1
ATOM 818 C CA . LEU A 1 103 ? 3.234 -5.363 -17.031 1 97.75 103 LEU A CA 1
ATOM 819 C C . LEU A 1 103 ? 2.658 -6.668 -16.5 1 97.75 103 LEU A C 1
ATOM 821 O O . LEU A 1 103 ? 3.387 -7.645 -16.312 1 97.75 103 LEU A O 1
ATOM 825 N N . ALA A 1 104 ? 1.378 -6.629 -16.25 1 97.75 104 ALA A N 1
ATOM 826 C CA . ALA A 1 104 ? 0.667 -7.793 -15.734 1 97.75 104 ALA A CA 1
ATOM 827 C C . ALA A 1 104 ? 0.121 -8.656 -16.859 1 97.75 104 ALA A C 1
ATOM 829 O O . ALA A 1 104 ? -0.32 -8.141 -17.891 1 97.75 104 ALA A O 1
ATOM 830 N N . SER A 1 105 ? 0.146 -9.93 -16.688 1 97.69 105 SER A N 1
ATOM 831 C CA . SER A 1 105 ? -0.486 -10.906 -17.562 1 97.69 105 SER A CA 1
ATOM 832 C C . SER A 1 105 ? -1.271 -11.938 -16.766 1 97.69 105 SER A C 1
ATOM 834 O O . SER A 1 105 ? -0.777 -12.461 -15.766 1 97.69 105 SER A O 1
ATOM 836 N N . ILE A 1 106 ? -2.492 -12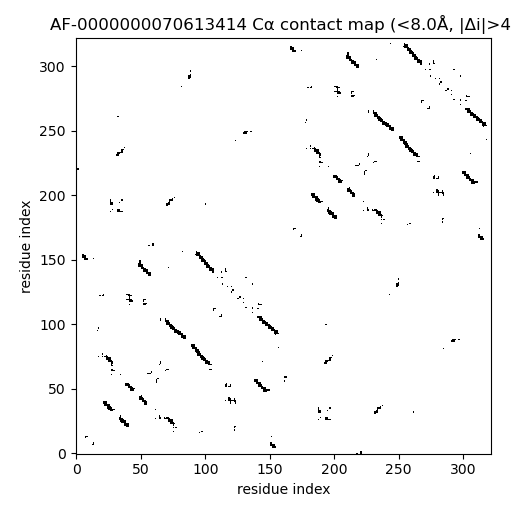.18 -17.172 1 96.25 106 ILE A N 1
ATOM 837 C CA . ILE A 1 106 ? -3.293 -13.227 -16.547 1 96.25 106 ILE A CA 1
ATOM 838 C C . ILE A 1 106 ? -2.924 -14.578 -17.141 1 96.25 106 ILE A C 1
ATOM 840 O O . ILE A 1 106 ? -3.014 -14.781 -18.359 1 96.25 106 ILE A O 1
ATOM 844 N N . LEU A 1 107 ? -2.52 -15.438 -16.234 1 96.44 107 LEU A N 1
ATOM 845 C CA . LEU A 1 107 ? -2.076 -16.75 -16.703 1 96.44 107 LEU A CA 1
ATOM 846 C C . LEU A 1 107 ? -3.254 -17.562 -17.219 1 96.44 107 LEU A C 1
ATOM 848 O O . LEU A 1 107 ? -4.34 -17.531 -16.625 1 96.44 107 LEU A O 1
ATOM 852 N N . ARG A 1 108 ? -3.059 -18.375 -18.297 1 90.69 108 ARG A N 1
ATOM 853 C CA . ARG A 1 108 ? -4.18 -18.984 -19.016 1 90.69 108 ARG A CA 1
ATOM 854 C C . ARG A 1 108 ? -4.172 -20.5 -18.859 1 90.69 108 ARG A C 1
ATOM 856 O O . ARG A 1 108 ? -5.227 -21.141 -18.875 1 90.69 108 ARG A O 1
ATOM 863 N N . THR A 1 109 ? -2.975 -21.062 -18.719 1 93.12 109 THR A N 1
ATOM 864 C CA . THR A 1 109 ? -2.918 -22.531 -18.672 1 93.12 109 THR A CA 1
ATOM 865 C C . THR A 1 109 ? -2.936 -23.016 -17.234 1 93.12 109 THR A C 1
ATOM 867 O O . THR A 1 109 ? -2.494 -22.312 -16.328 1 93.12 109 THR A O 1
ATOM 870 N N . ARG A 1 110 ? -3.367 -24.203 -17.109 1 92.88 110 ARG A N 1
ATOM 871 C CA . ARG A 1 110 ? -3.404 -24.844 -15.789 1 92.88 110 ARG A CA 1
ATOM 872 C C . ARG A 1 110 ? -2.006 -24.953 -15.195 1 92.88 110 ARG A C 1
ATOM 874 O O . ARG A 1 110 ? -1.812 -24.703 -14 1 92.88 110 ARG A O 1
ATOM 881 N N . GLU A 1 111 ? -1.105 -25.344 -16.016 1 94.25 111 GLU A N 1
ATOM 882 C CA . GLU A 1 111 ? 0.271 -25.531 -15.555 1 94.25 111 GLU A CA 1
ATOM 883 C C . GLU A 1 111 ? 0.859 -24.219 -15.047 1 94.25 111 GLU A C 1
ATOM 885 O O . GLU A 1 111 ? 1.47 -24.172 -13.977 1 94.25 111 GLU A O 1
ATOM 890 N N . GLU A 1 112 ? 0.647 -23.172 -15.766 1 95.31 112 GLU A N 1
ATOM 891 C CA . GLU A 1 112 ? 1.142 -21.859 -15.359 1 95.31 112 GLU A CA 1
ATOM 892 C C . GLU A 1 112 ? 0.466 -21.391 -14.078 1 95.31 112 GLU A C 1
ATOM 894 O O . GLU A 1 112 ? 1.115 -20.812 -13.203 1 95.31 112 GLU A O 1
ATOM 899 N N . THR A 1 113 ? -0.774 -21.609 -14.039 1 94.69 113 THR A N 1
ATOM 900 C CA . THR A 1 113 ? -1.54 -21.219 -12.867 1 94.69 113 THR A CA 1
ATOM 901 C C . THR A 1 113 ? -1.048 -21.953 -11.625 1 94.69 113 THR A C 1
ATOM 903 O O . THR A 1 113 ? -0.814 -21.344 -10.578 1 94.69 113 THR A O 1
ATOM 906 N N . ARG A 1 114 ? -0.882 -23.219 -11.758 1 93.88 114 ARG A N 1
ATOM 907 C CA . ARG A 1 114 ? -0.366 -24.031 -10.656 1 93.88 114 ARG A CA 1
ATOM 908 C C . ARG A 1 114 ? 1.008 -23.531 -10.219 1 93.88 114 ARG A C 1
ATOM 910 O O . ARG A 1 114 ? 1.276 -23.406 -9.016 1 93.88 114 ARG A O 1
ATOM 917 N N . TYR A 1 115 ? 1.879 -23.312 -11.188 1 95.38 115 TYR A N 1
ATOM 918 C CA . TYR A 1 115 ? 3.221 -22.812 -10.898 1 95.38 115 TYR A CA 1
ATOM 919 C C . TYR A 1 115 ? 3.164 -21.5 -10.133 1 95.38 115 TYR A C 1
ATOM 921 O O . TYR A 1 115 ? 3.838 -21.344 -9.117 1 95.38 115 TYR A O 1
ATOM 929 N N . GLY A 1 116 ? 2.365 -20.562 -10.609 1 96.06 116 GLY A N 1
ATOM 930 C CA . GLY A 1 116 ? 2.197 -19.297 -9.938 1 96.06 116 GLY A CA 1
ATOM 931 C C . GLY A 1 116 ? 1.688 -19.422 -8.516 1 96.06 116 GLY A C 1
ATOM 932 O O . GLY A 1 116 ? 2.17 -18.75 -7.609 1 96.06 116 GLY A O 1
ATOM 933 N N . LEU A 1 117 ? 0.715 -20.297 -8.328 1 94.75 117 LEU A N 1
ATOM 934 C CA . LEU A 1 117 ? 0.198 -20.547 -6.984 1 94.75 117 LEU A CA 1
ATOM 935 C C . LEU A 1 117 ? 1.29 -21.094 -6.07 1 94.75 117 LEU A C 1
ATOM 937 O O . LEU A 1 117 ? 1.378 -20.703 -4.902 1 94.75 117 LEU A O 1
ATOM 941 N N . ASP A 1 118 ? 2.074 -21.953 -6.578 1 94.62 118 ASP A N 1
ATOM 942 C CA . ASP A 1 118 ? 3.189 -22.5 -5.809 1 94.62 118 ASP A CA 1
ATOM 943 C C . ASP A 1 118 ? 4.125 -21.375 -5.34 1 94.62 118 ASP A C 1
ATOM 945 O O . ASP A 1 118 ? 4.562 -21.375 -4.188 1 94.62 118 ASP A O 1
ATOM 949 N N . VAL A 1 119 ? 4.449 -20.484 -6.262 1 96.12 119 VAL A N 1
ATOM 950 C CA . VAL A 1 119 ? 5.352 -19.375 -5.945 1 96.12 119 VAL A CA 1
ATOM 951 C C . VAL A 1 119 ? 4.738 -18.5 -4.855 1 96.12 119 VAL A C 1
ATOM 953 O O . VAL A 1 119 ? 5.43 -18.094 -3.92 1 96.12 119 VAL A O 1
ATOM 956 N N . ILE A 1 120 ? 3.459 -18.203 -4.93 1 96.06 120 ILE A N 1
ATOM 957 C CA . ILE A 1 120 ? 2.746 -17.391 -3.949 1 96.06 120 ILE A CA 1
ATOM 958 C C . ILE A 1 120 ? 2.758 -18.094 -2.594 1 96.06 120 ILE A C 1
ATOM 960 O O . ILE A 1 120 ? 3.072 -17.484 -1.571 1 96.06 120 ILE A O 1
ATOM 964 N N . MET A 1 121 ? 2.43 -19.391 -2.625 1 93.31 121 MET A N 1
ATOM 965 C CA . MET A 1 121 ? 2.328 -20.141 -1.382 1 93.31 121 MET A CA 1
ATOM 966 C C . MET A 1 121 ? 3.693 -20.297 -0.719 1 93.31 121 MET A C 1
ATOM 968 O O . MET A 1 121 ? 3.793 -20.312 0.51 1 93.31 121 MET A O 1
ATOM 972 N N . ARG A 1 122 ? 4.719 -20.406 -1.509 1 93.56 122 ARG A N 1
ATOM 973 C CA . ARG A 1 122 ? 6.0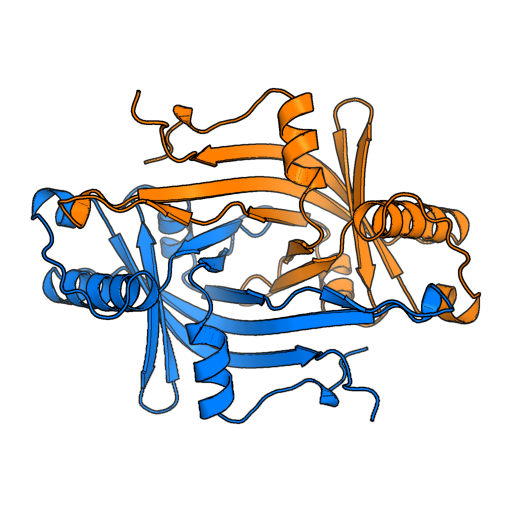7 -20.5 -0.968 1 93.56 122 ARG A CA 1
ATOM 974 C C . ARG A 1 122 ? 6.418 -19.234 -0.174 1 93.56 122 ARG A C 1
ATOM 976 O O . ARG A 1 122 ? 7.125 -19.312 0.833 1 93.56 122 ARG A O 1
ATOM 983 N N . GLN A 1 123 ? 5.988 -18.109 -0.617 1 95.06 123 GLN A N 1
ATOM 984 C CA . GLN A 1 123 ? 6.219 -16.844 0.073 1 95.06 123 GLN A CA 1
ATOM 985 C C . GLN A 1 123 ? 5.43 -16.781 1.377 1 95.06 123 GLN A C 1
ATOM 987 O O . GLN A 1 123 ? 5.941 -16.297 2.393 1 95.06 123 GLN A O 1
ATOM 992 N N . THR A 1 124 ? 4.191 -17.234 1.323 1 91.12 124 THR A N 1
ATOM 993 C CA . THR A 1 124 ? 3.277 -17.125 2.453 1 91.12 124 THR A CA 1
ATOM 994 C C . THR A 1 124 ? 3.559 -18.203 3.486 1 91.12 124 THR A C 1
ATOM 996 O O . THR A 1 124 ? 3.451 -17.969 4.691 1 91.12 124 THR A O 1
ATOM 999 N N . ASP A 1 125 ? 3.779 -19.359 3.062 1 90.06 125 ASP A N 1
ATOM 1000 C CA . ASP A 1 125 ? 4.039 -20.516 3.912 1 90.06 125 ASP A CA 1
ATOM 1001 C C . ASP A 1 125 ? 5.219 -21.328 3.389 1 90.06 125 ASP A C 1
ATOM 1003 O O . ASP A 1 125 ? 5.035 -22.406 2.822 1 90.06 125 ASP A O 1
ATOM 1007 N N . PRO A 1 126 ? 6.383 -20.844 3.682 1 86.81 126 PRO A N 1
ATOM 1008 C CA . PRO A 1 126 ? 7.562 -21.516 3.135 1 86.81 126 PRO A CA 1
ATOM 1009 C C . PRO A 1 126 ? 7.723 -22.938 3.664 1 86.81 126 PRO A C 1
ATOM 1011 O O . PRO A 1 126 ? 7.402 -23.203 4.824 1 86.81 126 PRO A O 1
ATOM 1014 N N . GLY A 1 127 ? 8.266 -23.812 2.826 1 81.88 127 GLY A N 1
ATOM 1015 C CA . GLY A 1 127 ? 8.648 -25.156 3.252 1 81.88 127 GLY A CA 1
ATOM 1016 C C . GLY A 1 127 ? 7.535 -26.172 3.109 1 81.88 127 GLY A C 1
ATOM 1017 O O . GLY A 1 127 ? 7.723 -27.344 3.424 1 81.88 127 GLY A O 1
ATOM 1018 N N . LYS A 1 128 ? 6.309 -25.75 2.701 1 81.38 128 LYS A N 1
ATOM 1019 C CA . LYS A 1 128 ? 5.188 -26.672 2.545 1 81.38 128 LYS A CA 1
ATOM 1020 C C . LYS A 1 128 ? 4.906 -26.953 1.071 1 81.38 128 LYS A C 1
ATOM 1022 O O . LYS A 1 128 ? 5.242 -26.141 0.205 1 81.38 128 LYS A O 1
ATOM 1027 N N . THR A 1 129 ? 4.453 -28.125 0.839 1 82.81 129 THR A N 1
ATOM 1028 C CA . THR A 1 129 ? 3.961 -28.484 -0.485 1 82.81 129 THR A CA 1
ATOM 1029 C C . THR A 1 129 ? 2.439 -28.375 -0.546 1 82.81 129 THR A C 1
ATOM 1031 O O . THR A 1 129 ? 1.747 -28.719 0.412 1 82.81 129 THR A O 1
ATOM 1034 N N . PHE A 1 130 ? 2.053 -27.938 -1.753 1 84 130 PHE A N 1
ATOM 1035 C CA . PHE A 1 130 ? 0.622 -27.672 -1.844 1 84 130 PHE A CA 1
ATOM 1036 C C . PHE A 1 130 ? 0.005 -28.422 -3.02 1 84 130 PHE A C 1
ATOM 1038 O O . PHE A 1 130 ? 0.653 -28.609 -4.051 1 84 130 PHE A O 1
ATOM 1045 N N . SER A 1 131 ? -1.133 -28.953 -2.766 1 88.56 131 SER A N 1
ATOM 1046 C CA . SER A 1 131 ? -1.997 -29.484 -3.816 1 88.56 131 SER A CA 1
ATOM 1047 C C . SER A 1 131 ? -3.273 -28.656 -3.947 1 88.56 131 SER A C 1
ATOM 1049 O O . SER A 1 131 ? -3.816 -28.188 -2.947 1 88.56 131 SER A O 1
ATOM 1051 N N . TYR A 1 132 ? -3.66 -28.469 -5.215 1 90.19 132 TYR A N 1
ATOM 1052 C CA . TYR A 1 132 ? -4.809 -27.609 -5.461 1 90.19 132 TYR A CA 1
ATOM 1053 C C . TYR A 1 132 ? -5.953 -28.391 -6.09 1 90.19 132 TYR A C 1
ATOM 1055 O O . TYR A 1 132 ? -5.766 -29.062 -7.105 1 90.19 132 TYR A O 1
ATOM 1063 N N . ARG A 1 133 ? -7.07 -28.234 -5.52 1 89.5 133 ARG A N 1
ATOM 1064 C CA . ARG A 1 133 ? -8.258 -28.844 -6.098 1 89.5 133 ARG A CA 1
ATOM 1065 C C . ARG A 1 133 ? -8.617 -28.188 -7.43 1 89.5 133 ARG A C 1
ATOM 1067 O O . ARG A 1 133 ? -8.477 -26.984 -7.594 1 89.5 133 ARG A O 1
ATOM 1074 N N . GLU A 1 134 ? -9.172 -29.047 -8.281 1 87.94 134 GLU A N 1
ATOM 1075 C CA . GLU A 1 134 ? -9.5 -28.578 -9.625 1 87.94 134 GLU A CA 1
ATOM 1076 C C . GLU A 1 134 ? -10.555 -27.469 -9.578 1 87.94 134 GLU A C 1
ATOM 1078 O O . GLU A 1 134 ? -10.484 -26.5 -10.344 1 87.94 134 GLU A O 1
ATOM 1083 N N . ASP A 1 135 ? -11.5 -27.609 -8.758 1 86.12 135 ASP A N 1
ATOM 1084 C CA . ASP A 1 135 ? -12.57 -26.625 -8.656 1 86.12 135 ASP A CA 1
ATOM 1085 C C . ASP A 1 135 ? -12.023 -25.281 -8.188 1 86.12 135 ASP A C 1
ATOM 1087 O O . ASP A 1 135 ? -12.438 -24.234 -8.695 1 86.12 135 ASP A O 1
ATOM 1091 N N . MET A 1 136 ? -11.125 -25.328 -7.266 1 83 136 MET A N 1
ATOM 1092 C CA . MET A 1 136 ? -10.516 -24.094 -6.789 1 83 136 MET A CA 1
ATOM 1093 C C . MET A 1 136 ? -9.648 -23.469 -7.871 1 83 136 MET A C 1
ATOM 1095 O O . MET A 1 136 ? -9.68 -22.25 -8.062 1 83 136 MET A O 1
ATOM 1099 N N . MET A 1 137 ? -8.969 -24.312 -8.539 1 86.38 137 MET A N 1
ATOM 1100 C CA . MET A 1 137 ? -8.109 -23.828 -9.609 1 86.38 137 MET A CA 1
ATOM 1101 C C . MET A 1 137 ? -8.922 -23.141 -10.703 1 86.38 137 MET A C 1
ATOM 1103 O O . MET A 1 137 ? -8.477 -22.156 -11.297 1 86.38 137 MET A O 1
ATOM 1107 N N . LYS A 1 138 ? -10.117 -23.641 -10.891 1 86 138 LYS A N 1
ATOM 1108 C CA . LYS A 1 138 ? -10.992 -23.078 -11.906 1 86 138 LYS A CA 1
ATOM 1109 C C . LYS A 1 138 ? -11.57 -21.75 -11.453 1 86 138 LYS A C 1
ATOM 1111 O O . LYS A 1 138 ? -11.961 -20.922 -12.281 1 86 138 LYS A O 1
ATOM 1116 N N . ALA A 1 139 ? -11.578 -21.578 -10.219 1 85.31 139 ALA A N 1
ATOM 1117 C CA . ALA A 1 139 ? -12.242 -20.391 -9.664 1 85.31 139 ALA A CA 1
ATOM 1118 C C . ALA A 1 139 ? -11.258 -19.234 -9.5 1 85.31 139 ALA A C 1
ATOM 1120 O O . ALA A 1 139 ? -11.664 -18.094 -9.32 1 85.31 139 ALA A O 1
ATOM 1121 N N . VAL A 1 140 ? -10 -19.531 -9.562 1 87.94 140 VAL A N 1
ATOM 1122 C CA . VAL A 1 140 ? -9.039 -18.484 -9.266 1 87.94 140 VAL A CA 1
ATOM 1123 C C . VAL A 1 140 ? -8.242 -18.141 -10.523 1 87.94 140 VAL A C 1
ATOM 1125 O O . VAL A 1 140 ? -8.117 -18.969 -11.43 1 87.94 140 VAL A O 1
ATOM 1128 N N . CYS A 1 141 ? -7.844 -16.891 -10.617 1 93.25 141 CYS A N 1
ATOM 1129 C CA . CYS A 1 141 ? -6.879 -16.422 -11.609 1 93.25 141 CYS A CA 1
ATOM 1130 C C . CYS A 1 141 ? -5.566 -16.031 -10.953 1 93.25 141 CYS A C 1
ATOM 1132 O O . CYS A 1 141 ? -5.559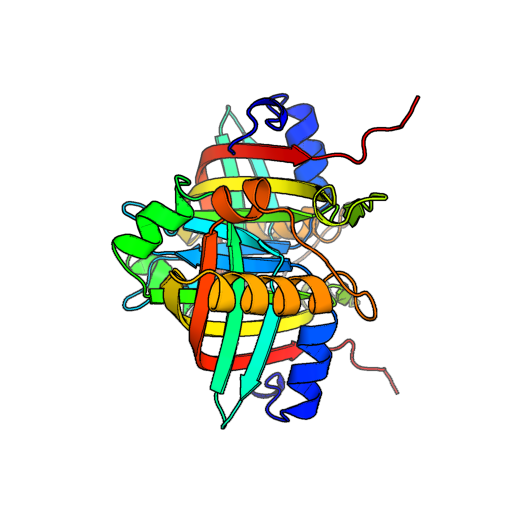 -15.523 -9.828 1 93.25 141 CYS A O 1
ATOM 1134 N N . VAL A 1 142 ? -4.531 -16.391 -11.688 1 96.88 142 VAL A N 1
ATOM 1135 C CA . VAL A 1 142 ? -3.209 -15.977 -11.227 1 96.88 142 VAL A CA 1
ATOM 1136 C C . VAL A 1 142 ? -2.623 -14.953 -12.195 1 96.88 142 VAL A C 1
ATOM 1138 O O . VAL A 1 142 ? -2.719 -15.109 -13.414 1 96.88 142 VAL A O 1
ATOM 1141 N N . VAL A 1 143 ? -2.066 -13.914 -11.664 1 98.31 143 VAL A N 1
ATOM 1142 C CA . VAL A 1 143 ? -1.478 -12.828 -12.445 1 98.31 143 VAL A CA 1
ATOM 1143 C C . VAL A 1 143 ? 0.039 -12.828 -12.266 1 98.31 143 VAL A C 1
ATOM 1145 O O . VAL A 1 143 ? 0.538 -12.992 -11.148 1 98.31 143 VAL A O 1
ATOM 1148 N N . ARG A 1 144 ? 0.666 -12.727 -13.336 1 98.5 144 ARG A N 1
ATOM 1149 C CA . ARG A 1 144 ? 2.115 -12.562 -13.375 1 98.5 144 ARG A CA 1
ATOM 1150 C C . ARG A 1 144 ? 2.496 -11.141 -13.766 1 98.5 144 ARG A C 1
ATOM 1152 O O . ARG A 1 144 ? 1.98 -10.602 -14.75 1 98.5 144 ARG A O 1
ATOM 1159 N N . ILE A 1 145 ? 3.354 -10.523 -13.016 1 98.12 145 ILE A N 1
ATOM 1160 C CA . ILE A 1 145 ? 3.816 -9.172 -13.312 1 98.12 145 ILE A CA 1
ATOM 1161 C C . ILE A 1 145 ? 5.312 -9.195 -13.625 1 98.12 145 ILE A C 1
ATOM 1163 O O . ILE A 1 145 ? 6.129 -9.508 -12.758 1 98.12 145 ILE A O 1
ATOM 1167 N N . GLU A 1 146 ? 5.648 -8.883 -14.766 1 97.88 146 GLU A N 1
ATOM 1168 C CA . GLU A 1 146 ? 7.047 -8.742 -15.156 1 97.88 146 GLU A CA 1
ATOM 1169 C C . GLU A 1 146 ? 7.516 -7.297 -15.016 1 97.88 146 GLU A C 1
ATOM 1171 O O . GLU A 1 146 ? 6.996 -6.402 -15.688 1 97.88 146 GLU A O 1
ATOM 1176 N N . CYS A 1 147 ? 8.492 -7.125 -14.148 1 96.5 147 CYS A N 1
ATOM 1177 C CA . CYS A 1 147 ? 8.891 -5.766 -13.812 1 96.5 147 CYS A CA 1
ATOM 1178 C C . CYS A 1 147 ? 10.172 -5.375 -14.547 1 96.5 147 CYS A C 1
ATOM 1180 O O . CYS A 1 147 ? 11.117 -6.16 -14.602 1 96.5 147 CYS A O 1
ATOM 1182 N N . ASP A 1 148 ? 10.188 -4.184 -15.039 1 88.44 148 ASP A N 1
ATOM 1183 C CA . ASP A 1 148 ? 11.336 -3.639 -15.75 1 88.44 148 ASP A CA 1
ATOM 1184 C C . ASP A 1 148 ? 12.258 -2.871 -14.805 1 88.44 148 ASP A C 1
ATOM 1186 O O . ASP A 1 148 ? 13.453 -2.734 -15.07 1 88.44 148 ASP A O 1
ATOM 1190 N N . ALA A 1 149 ? 11.719 -2.355 -13.812 1 89.44 149 ALA A N 1
ATOM 1191 C CA . ALA A 1 149 ? 12.469 -1.535 -12.859 1 89.44 149 ALA A CA 1
ATOM 1192 C C . ALA A 1 149 ? 12.031 -1.825 -11.43 1 89.44 149 ALA A C 1
ATOM 1194 O O . ALA A 1 149 ? 10.844 -2.035 -11.164 1 89.44 149 ALA A O 1
ATOM 1195 N N . LEU A 1 150 ? 12.992 -1.908 -10.547 1 95 150 LEU A N 1
ATOM 1196 C CA . LEU A 1 150 ? 12.742 -2.078 -9.117 1 95 150 LEU A CA 1
ATOM 1197 C C . LEU A 1 150 ? 13.68 -1.202 -8.297 1 95 150 LEU A C 1
ATOM 1199 O O . LEU A 1 150 ? 14.883 -1.137 -8.57 1 95 150 LEU A O 1
ATOM 1203 N N . THR A 1 151 ? 13.117 -0.438 -7.461 1 95.06 151 THR A N 1
ATOM 1204 C CA . THR A 1 151 ? 13.875 0.372 -6.516 1 95.06 151 THR A CA 1
ATOM 1205 C C . THR A 1 151 ? 13.617 -0.079 -5.082 1 95.06 151 THR A C 1
ATOM 1207 O O . THR A 1 151 ? 12.477 -0.368 -4.715 1 95.06 151 THR A O 1
ATOM 1210 N N . CYS A 1 152 ? 14.633 -0.203 -4.375 1 96.12 152 CYS A N 1
ATOM 1211 C CA . CYS A 1 152 ? 14.562 -0.553 -2.959 1 96.12 152 CYS A CA 1
ATOM 1212 C C . CYS A 1 152 ? 15.242 0.5 -2.098 1 96.12 152 CYS A C 1
ATOM 1214 O O . CYS A 1 152 ? 16.375 0.908 -2.387 1 96.12 152 CYS A O 1
ATOM 1216 N N . ARG A 1 153 ? 14.531 0.958 -1.104 1 94.56 153 ARG A N 1
ATOM 1217 C CA . ARG A 1 153 ? 15.07 1.938 -0.167 1 94.56 153 ARG A CA 1
ATOM 1218 C C . ARG A 1 153 ? 14.93 1.455 1.272 1 94.56 153 ARG A C 1
ATOM 1220 O O . ARG A 1 153 ? 14.023 0.685 1.588 1 94.56 153 ARG A O 1
ATOM 1227 N N . ARG A 1 154 ? 15.812 1.89 2.086 1 93.75 154 ARG A N 1
ATOM 1228 C CA . ARG A 1 154 ? 15.805 1.524 3.498 1 93.75 154 ARG A CA 1
ATOM 1229 C C . ARG A 1 154 ? 16.312 2.674 4.363 1 93.75 154 ARG A C 1
ATOM 1231 O O . ARG A 1 154 ? 17.266 3.355 4 1 93.75 154 ARG A O 1
ATOM 1238 N N . HIS A 1 155 ? 15.555 2.984 5.387 1 90.94 155 HIS A N 1
ATOM 1239 C CA . HIS A 1 155 ? 15.977 3.908 6.434 1 90.94 155 HIS A CA 1
ATOM 1240 C C . HIS A 1 155 ? 16.016 3.219 7.793 1 90.94 155 HIS A C 1
ATOM 1242 O O . HIS A 1 155 ? 14.977 3.027 8.43 1 90.94 155 HIS A O 1
ATOM 1248 N N . LEU A 1 156 ? 17.172 2.773 8.195 1 82.62 156 LEU A N 1
ATOM 1249 C CA . LEU A 1 156 ? 17.328 2.006 9.422 1 82.62 156 LEU A CA 1
ATOM 1250 C C . LEU A 1 156 ? 17.656 2.922 10.602 1 82.62 156 LEU A C 1
ATOM 1252 O O . LEU A 1 156 ? 18.234 3.996 10.414 1 82.62 156 LEU A O 1
ATOM 1256 N N . ALA A 1 157 ? 17.078 2.506 11.898 1 71.81 157 ALA A N 1
ATOM 1257 C CA . ALA A 1 157 ? 17.469 3.188 13.133 1 71.81 157 ALA A CA 1
ATOM 1258 C C . ALA A 1 157 ? 18.984 3.223 13.289 1 71.81 157 ALA A C 1
ATOM 1260 O O . ALA A 1 157 ? 19.672 2.258 12.945 1 71.81 157 ALA A O 1
ATOM 1261 N N . THR A 1 158 ? 19.672 4.262 12.992 1 60.78 158 THR A N 1
ATOM 1262 C CA . THR A 1 158 ? 21.109 4.312 13.219 1 60.78 158 THR A CA 1
ATOM 1263 C C . THR A 1 158 ? 21.469 3.707 14.57 1 60.78 158 THR A C 1
ATOM 1265 O O . THR A 1 158 ? 20.812 3.988 15.578 1 60.78 158 THR A O 1
ATOM 1268 N N . GLN A 1 159 ? 22.062 2.496 14.734 1 46.12 159 GLN A N 1
ATOM 1269 C CA . GLN A 1 159 ? 22.719 2.078 15.961 1 46.12 159 GLN A CA 1
ATOM 1270 C C . GLN A 1 159 ? 23.594 3.197 16.531 1 46.12 159 GLN A C 1
ATOM 1272 O O . GLN A 1 159 ? 24.5 3.684 15.844 1 46.12 159 GLN A O 1
ATOM 1277 N N . SER A 1 160 ? 23.078 4.156 17.328 1 37.25 160 SER A N 1
ATOM 1278 C CA . SER A 1 160 ? 24.109 4.852 18.109 1 37.25 160 SER A CA 1
ATOM 1279 C C . SER A 1 160 ? 25.266 3.924 18.453 1 37.25 160 SER A C 1
ATOM 1281 O O . SER A 1 160 ? 25.062 2.818 18.953 1 37.25 160 SER A O 1
ATOM 1283 N N . GLU A 1 161 ? 26.406 4.035 17.75 1 29.2 161 GLU A N 1
ATOM 1284 C CA . GLU A 1 161 ? 27.578 3.6 18.531 1 29.2 161 GLU A CA 1
ATOM 1285 C C . GLU A 1 161 ? 27.578 4.223 19.922 1 29.2 161 GLU A C 1
ATOM 1287 O O . GLU A 1 161 ? 27.25 5.398 20.078 1 29.2 161 GLU A O 1
ATOM 1292 N N . MET B 1 1 ? -14.016 -13.555 -4.203 1 38.91 1 MET B N 1
ATOM 1293 C CA . MET B 1 1 ? -15.414 -13.141 -4.262 1 38.91 1 MET B CA 1
ATOM 1294 C C . MET B 1 1 ? -15.688 -12.008 -3.273 1 38.91 1 MET B C 1
ATOM 1296 O O . MET B 1 1 ? -14.969 -11.859 -2.283 1 38.91 1 MET B O 1
ATOM 1300 N N . SER B 1 2 ? -16.094 -10.734 -3.674 1 47.03 2 SER B N 1
ATOM 1301 C CA . SER B 1 2 ? -16.375 -9.711 -2.67 1 47.03 2 SER B CA 1
ATOM 1302 C C . SER B 1 2 ? -17.281 -10.25 -1.567 1 47.03 2 SER B C 1
ATOM 1304 O O . SER B 1 2 ? -18.344 -10.812 -1.848 1 47.03 2 SER B O 1
ATOM 1306 N N . ASN B 1 3 ? -16.812 -10.625 -0.522 1 58.31 3 ASN B N 1
ATOM 1307 C CA . ASN B 1 3 ? -17.625 -11.125 0.584 1 58.31 3 ASN B CA 1
ATOM 1308 C C . ASN B 1 3 ? -18.203 -9.984 1.414 1 58.31 3 ASN B C 1
ATOM 1310 O O . ASN B 1 3 ? -17.5 -9.383 2.232 1 58.31 3 ASN B O 1
ATOM 1314 N N . PRO B 1 4 ? -19.391 -9.438 0.907 1 56.53 4 PRO B N 1
ATOM 1315 C CA . PRO B 1 4 ? -20.047 -8.375 1.673 1 56.53 4 PRO B CA 1
ATOM 1316 C C . PRO B 1 4 ? -19.953 -8.594 3.182 1 56.53 4 PRO B C 1
ATOM 1318 O O . PRO B 1 4 ? -20.016 -7.633 3.953 1 56.53 4 PRO B O 1
ATOM 1321 N N . GLU B 1 5 ? -19.766 -9.828 3.562 1 64.69 5 GLU B N 1
ATOM 1322 C CA . GLU B 1 5 ? -19.734 -10.156 4.984 1 64.69 5 GLU B CA 1
ATOM 1323 C C . GLU B 1 5 ? -18.484 -9.602 5.656 1 64.69 5 GLU B C 1
ATOM 1325 O O . GLU B 1 5 ? -18.422 -9.516 6.887 1 64.69 5 GLU B O 1
ATOM 1330 N N . ARG B 1 6 ? -17.719 -9 4.855 1 82 6 ARG B N 1
ATOM 1331 C CA . ARG B 1 6 ? -16.453 -8.547 5.43 1 82 6 ARG B CA 1
ATOM 1332 C C . ARG B 1 6 ? -16.438 -7.027 5.566 1 82 6 ARG B C 1
ATOM 1334 O O . ARG B 1 6 ? -15.5 -6.465 6.125 1 82 6 ARG B O 1
ATOM 1341 N N . GLU B 1 7 ? -17.641 -6.379 5.223 1 89.81 7 GLU B N 1
ATOM 1342 C CA . GLU B 1 7 ? -17.641 -4.922 5.266 1 89.81 7 GLU B CA 1
ATOM 1343 C C . GLU B 1 7 ? -17.953 -4.41 6.668 1 89.81 7 GLU B C 1
ATOM 1345 O O . GLU B 1 7 ? -18.859 -4.91 7.336 1 89.81 7 GLU B O 1
ATOM 1350 N N . VAL B 1 8 ? -17.172 -3.506 7.121 1 92.81 8 VAL B N 1
ATOM 1351 C CA . VAL B 1 8 ? -17.375 -2.811 8.391 1 92.81 8 VAL B CA 1
ATOM 1352 C C . VAL B 1 8 ? -17.984 -1.438 8.133 1 92.81 8 VAL B C 1
ATOM 1354 O O . VAL B 1 8 ? -17.391 -0.598 7.453 1 92.81 8 VAL B O 1
ATOM 1357 N N . THR B 1 9 ? -19.156 -1.145 8.734 1 93.06 9 THR B N 1
ATOM 1358 C CA . THR B 1 9 ? -19.844 0.102 8.422 1 93.06 9 THR B CA 1
ATOM 1359 C C . THR B 1 9 ? -19.969 0.978 9.664 1 93.06 9 THR B C 1
ATOM 1361 O O . THR B 1 9 ? -20.25 2.174 9.562 1 93.06 9 THR B O 1
ATOM 1364 N N . ASP B 1 10 ? -19.781 0.347 10.836 1 94.25 10 ASP B N 1
ATOM 1365 C CA . ASP B 1 10 ? -19.828 1.118 12.07 1 94.25 10 ASP B CA 1
ATOM 1366 C C . ASP B 1 10 ? -18.656 2.092 12.164 1 94.25 10 ASP B C 1
ATOM 1368 O O . ASP B 1 10 ? -17.5 1.676 12.172 1 94.25 10 ASP B O 1
ATOM 1372 N N . ILE B 1 11 ? -18.984 3.336 12.305 1 94.69 11 ILE B N 1
ATOM 1373 C CA . ILE B 1 11 ? -17.984 4.398 12.273 1 94.69 11 ILE B CA 1
ATOM 1374 C C . ILE B 1 11 ? -17 4.211 13.422 1 94.69 11 ILE B C 1
ATOM 1376 O O . ILE B 1 11 ? -15.797 4.398 13.25 1 94.69 11 ILE B O 1
ATOM 1380 N N . ALA B 1 12 ? -17.484 3.908 14.539 1 95.62 12 ALA B N 1
ATOM 1381 C CA . ALA B 1 12 ? -16.609 3.713 15.703 1 95.62 12 ALA B CA 1
ATOM 1382 C C . ALA B 1 12 ? -15.609 2.59 15.453 1 95.62 12 ALA B C 1
ATOM 1384 O O . ALA B 1 12 ? -14.445 2.689 15.844 1 95.62 12 ALA B O 1
ATOM 1385 N N . GLU B 1 13 ? -16.047 1.543 14.828 1 95.5 13 GLU B N 1
ATOM 1386 C CA . GLU B 1 13 ? -15.172 0.424 14.492 1 95.5 13 GLU B CA 1
ATOM 1387 C C . GLU B 1 13 ? -14.133 0.83 13.453 1 95.5 13 GLU B C 1
ATOM 1389 O O . GLU B 1 13 ? -12.961 0.452 13.555 1 95.5 13 GLU B O 1
ATOM 1394 N N . ILE B 1 14 ? -14.57 1.562 12.484 1 96.62 14 ILE B N 1
ATOM 1395 C CA . ILE B 1 14 ? -13.664 2.023 11.438 1 96.62 14 ILE B CA 1
ATOM 1396 C C . ILE B 1 14 ? -12.586 2.918 12.039 1 96.62 14 ILE B C 1
ATOM 1398 O O . ILE B 1 14 ? -11.398 2.773 11.727 1 96.62 14 ILE B O 1
ATOM 1402 N N . LEU B 1 15 ? -13 3.803 12.961 1 96.56 15 LEU B N 1
ATOM 1403 C CA . LEU B 1 15 ? -12.062 4.688 13.641 1 96.56 15 LEU B CA 1
ATOM 1404 C C . LEU B 1 15 ? -11.047 3.889 14.453 1 96.56 15 LEU B C 1
ATOM 1406 O O . LEU B 1 15 ? -9.852 4.203 14.445 1 96.56 15 LEU B O 1
ATOM 1410 N N . ALA B 1 16 ? -11.5 2.85 15.062 1 96.38 16 ALA B N 1
ATOM 1411 C CA . ALA B 1 16 ? -10.617 1.993 15.852 1 96.38 16 ALA B CA 1
ATOM 1412 C C . ALA B 1 16 ? -9.602 1.284 14.961 1 96.38 16 ALA B C 1
ATOM 1414 O O . ALA B 1 16 ? -8.438 1.137 15.328 1 96.38 16 ALA B O 1
ATOM 1415 N N . ILE B 1 17 ? -10.016 0.921 13.82 1 96.56 17 ILE B N 1
ATOM 1416 C CA . ILE B 1 17 ? -9.141 0.239 12.875 1 96.56 17 ILE B CA 1
ATOM 1417 C C . ILE B 1 17 ? -8.078 1.209 12.367 1 96.56 17 ILE B C 1
ATOM 1419 O O . ILE B 1 17 ? -6.887 0.905 12.391 1 96.56 17 ILE B O 1
ATOM 1423 N N . ILE B 1 18 ? -8.469 2.402 11.953 1 97.69 18 ILE B N 1
ATOM 1424 C CA . ILE B 1 18 ? -7.559 3.377 11.352 1 97.69 18 ILE B CA 1
ATOM 1425 C C . ILE B 1 18 ? -6.547 3.848 12.398 1 97.69 18 ILE B C 1
ATOM 1427 O O . ILE B 1 18 ? -5.371 4.051 12.086 1 97.69 18 ILE B O 1
ATOM 1431 N N . SER B 1 19 ? -6.992 3.936 13.625 1 96.38 19 SER B N 1
ATOM 1432 C CA . SER B 1 19 ? -6.168 4.496 14.695 1 96.38 19 SER B CA 1
ATOM 1433 C C . SER B 1 19 ? -4.965 3.609 14.984 1 96.38 19 SER B C 1
ATOM 1435 O O . SER B 1 19 ? -3.977 4.066 15.562 1 96.38 19 SER B O 1
ATOM 1437 N N . LYS B 1 20 ? -4.988 2.381 14.547 1 95.44 20 LYS B N 1
ATOM 1438 C CA . LYS B 1 20 ? -3.93 1.422 14.852 1 95.44 20 LYS B CA 1
ATOM 1439 C C . LYS B 1 20 ? -2.799 1.514 13.828 1 95.44 20 LYS B C 1
ATOM 1441 O O . LYS B 1 20 ? -1.766 0.856 13.984 1 95.44 20 LYS B O 1
ATOM 1446 N N . HIS B 1 21 ? -3.008 2.258 12.844 1 96.81 21 HIS B N 1
ATOM 1447 C CA . HIS B 1 21 ? -2.031 2.301 11.758 1 96.81 21 HIS B CA 1
ATOM 1448 C C . HIS B 1 21 ? -1.291 3.633 11.734 1 96.81 21 HIS B C 1
ATOM 1450 O O . HIS B 1 21 ? -1.893 4.688 11.961 1 96.81 21 HIS B O 1
ATOM 1456 N N . GLU B 1 22 ? 0.005 3.562 11.422 1 96.56 22 GLU B N 1
ATOM 1457 C CA . GLU B 1 22 ? 0.806 4.777 11.305 1 96.56 22 GLU B CA 1
ATOM 1458 C C . GLU B 1 22 ? 1.134 5.086 9.852 1 96.56 22 GLU B C 1
ATOM 1460 O O . GLU B 1 22 ? 1.575 6.195 9.531 1 96.56 22 GLU B O 1
ATOM 1465 N N . VAL B 1 23 ? 0.966 4.078 9.016 1 97.81 23 VAL B N 1
ATOM 1466 C CA . VAL B 1 23 ? 1.35 4.211 7.609 1 97.81 23 VAL B CA 1
ATOM 1467 C C . VAL B 1 23 ? 0.149 3.914 6.715 1 97.81 23 VAL B C 1
ATOM 1469 O O . VAL B 1 23 ? -0.615 2.982 6.98 1 97.81 23 VAL B O 1
ATOM 1472 N N . CYS B 1 24 ? -0.11 4.691 5.754 1 98.38 24 CYS B N 1
ATOM 1473 C CA . CYS B 1 24 ? -1.035 4.402 4.664 1 98.38 24 CYS B CA 1
ATOM 1474 C C . CYS B 1 24 ? -0.328 4.477 3.314 1 98.38 24 CYS B C 1
ATOM 1476 O O . CYS B 1 24 ? 0.801 4.961 3.225 1 98.38 24 CYS B O 1
ATOM 1478 N N . ARG B 1 25 ? -0.861 3.848 2.318 1 98.38 25 ARG B N 1
ATOM 1479 C CA . ARG B 1 25 ? -0.373 3.979 0.95 1 98.38 25 ARG B CA 1
ATOM 1480 C C . ARG B 1 25 ? -1.247 4.934 0.146 1 98.38 25 ARG B C 1
ATOM 1482 O O . ARG B 1 25 ? -2.473 4.805 0.137 1 98.38 25 ARG B O 1
ATOM 1489 N N . ILE B 1 26 ? -0.599 5.859 -0.459 1 97.94 26 ILE B N 1
ATOM 1490 C CA . ILE B 1 26 ? -1.273 6.801 -1.347 1 97.94 26 ILE B CA 1
ATOM 1491 C C . ILE B 1 26 ? -1.06 6.383 -2.801 1 97.94 26 ILE B C 1
ATOM 1493 O O . ILE B 1 26 ? 0.073 6.141 -3.223 1 97.94 26 ILE B O 1
ATOM 1497 N N . GLY B 1 27 ? -2.135 6.195 -3.523 1 97.56 27 GLY B N 1
ATOM 1498 C CA . GLY B 1 27 ? -2.078 5.988 -4.961 1 97.56 27 GLY B CA 1
ATOM 1499 C C . GLY B 1 27 ? -2.357 7.25 -5.758 1 97.56 27 GLY B C 1
ATOM 1500 O O . GLY B 1 27 ? -3.439 7.828 -5.652 1 97.56 27 GLY B O 1
ATOM 1501 N N . VAL B 1 28 ? -1.415 7.652 -6.555 1 97.38 28 VAL B N 1
ATOM 1502 C CA . VAL B 1 28 ? -1.506 8.883 -7.332 1 97.38 28 VAL B CA 1
ATOM 1503 C C . VAL B 1 28 ? -1.44 8.555 -8.82 1 97.38 28 VAL B C 1
ATOM 1505 O O . VAL B 1 28 ? -0.678 7.68 -9.242 1 97.38 28 VAL B O 1
ATOM 1508 N N . ASN B 1 29 ? -2.27 9.289 -9.602 1 96.56 29 ASN B N 1
ATOM 1509 C CA . ASN B 1 29 ? -2.225 9.109 -11.047 1 96.56 29 ASN B CA 1
ATOM 1510 C C . ASN B 1 29 ? -0.87 9.516 -11.625 1 96.56 29 ASN B C 1
ATOM 1512 O O . ASN B 1 29 ? -0.332 10.562 -11.266 1 96.56 29 ASN B O 1
ATOM 1516 N N . ASP B 1 30 ? -0.323 8.68 -12.445 1 94.38 30 ASP B N 1
ATOM 1517 C CA . ASP B 1 30 ? 0.913 8.922 -13.18 1 94.38 30 ASP B CA 1
ATOM 1518 C C . ASP B 1 30 ? 0.8 8.43 -14.617 1 94.38 30 ASP B C 1
ATOM 1520 O O . ASP B 1 30 ? -0.252 7.934 -15.031 1 94.38 30 ASP B O 1
ATOM 1524 N N . ASN B 1 31 ? 1.773 8.617 -15.422 1 88.19 31 ASN B N 1
ATOM 1525 C CA . ASN B 1 31 ? 1.682 8.383 -16.859 1 88.19 31 ASN B CA 1
ATOM 1526 C C . ASN B 1 31 ? 1.611 6.891 -17.172 1 88.19 31 ASN B C 1
ATOM 1528 O O . ASN B 1 31 ? 0.648 6.43 -17.781 1 88.19 31 ASN B O 1
ATOM 1532 N N . PHE B 1 32 ? 2.525 6.105 -16.891 1 89 32 PHE B N 1
ATOM 1533 C CA . PHE B 1 32 ? 2.6 4.699 -17.266 1 89 32 PHE B CA 1
ATOM 1534 C C . PHE B 1 32 ? 1.815 3.836 -16.281 1 89 32 PHE B C 1
ATOM 1536 O O . PHE B 1 32 ? 0.832 3.195 -16.656 1 89 32 PHE B O 1
ATOM 1543 N N . CYS B 1 33 ? 2.076 3.939 -15.078 1 93.06 33 CYS B N 1
ATOM 1544 C CA . CYS B 1 33 ? 1.362 3.244 -14.016 1 93.06 33 CYS B CA 1
ATOM 1545 C C . CYS B 1 33 ? 1.24 4.121 -12.773 1 93.06 33 CYS B C 1
ATOM 1547 O O . CYS B 1 33 ? 1.953 5.117 -12.641 1 93.06 33 CYS B O 1
ATOM 1549 N N . PRO B 1 34 ? 0.245 3.787 -11.93 1 95.69 34 PRO B N 1
ATOM 1550 C CA . PRO B 1 34 ? 0.066 4.609 -10.727 1 95.69 34 PRO B CA 1
ATOM 1551 C C . PRO B 1 34 ? 1.326 4.684 -9.867 1 95.69 34 PRO B C 1
ATOM 1553 O O . PRO B 1 34 ? 2.166 3.779 -9.922 1 95.69 34 PRO B O 1
ATOM 1556 N N . TYR B 1 35 ? 1.475 5.789 -9.32 1 95.81 35 TYR B N 1
ATOM 1557 C CA . TYR B 1 35 ? 2.498 5.941 -8.289 1 95.81 35 TYR B CA 1
ATOM 1558 C C . TYR B 1 35 ? 1.926 5.656 -6.906 1 95.81 35 TYR B C 1
ATOM 1560 O O . TYR B 1 35 ? 1.026 6.359 -6.441 1 95.81 35 TYR B O 1
ATOM 1568 N N . VAL B 1 36 ? 2.35 4.543 -6.242 1 97.44 36 VAL B N 1
ATOM 1569 C CA . VAL B 1 36 ? 1.912 4.164 -4.902 1 97.44 36 VAL B CA 1
ATOM 1570 C C . VAL B 1 36 ? 3.045 4.391 -3.902 1 97.44 36 VAL B C 1
ATOM 1572 O O . VAL B 1 36 ? 4.137 3.838 -4.059 1 97.44 36 VAL B O 1
ATOM 1575 N N . VAL B 1 37 ? 2.812 5.129 -2.852 1 96.44 37 VAL B N 1
ATOM 1576 C CA . VAL B 1 37 ? 3.893 5.488 -1.937 1 96.44 37 VAL B CA 1
ATOM 1577 C C . VAL B 1 37 ? 3.389 5.426 -0.496 1 96.44 37 VAL B C 1
ATOM 1579 O O . VAL B 1 37 ? 2.316 5.949 -0.184 1 96.44 37 VAL B O 1
ATOM 1582 N N . PRO B 1 38 ? 4.086 4.715 0.342 1 97.31 38 PRO B N 1
ATOM 1583 C CA . PRO B 1 38 ? 3.734 4.727 1.764 1 97.31 38 PRO B CA 1
ATOM 1584 C C . PRO B 1 38 ? 4.117 6.031 2.455 1 97.31 38 PRO B C 1
ATOM 1586 O O . PRO B 1 38 ? 5.203 6.566 2.217 1 97.31 38 PRO B O 1
ATOM 1589 N N . VAL B 1 39 ? 3.256 6.543 3.285 1 97 39 VAL B N 1
ATOM 1590 C CA . VAL B 1 39 ? 3.521 7.758 4.047 1 97 39 VAL B CA 1
ATOM 1591 C C . VAL B 1 39 ? 2.906 7.645 5.438 1 97 39 VAL B C 1
ATOM 1593 O O . VAL B 1 39 ? 1.938 6.902 5.637 1 97 39 VAL B O 1
ATOM 1596 N N . ASN B 1 40 ? 3.52 8.312 6.34 1 97 40 ASN B N 1
ATOM 1597 C CA . ASN B 1 40 ? 2.793 8.547 7.586 1 97 40 ASN B CA 1
ATOM 1598 C C . ASN B 1 40 ? 1.583 9.453 7.367 1 97 40 ASN B C 1
ATOM 1600 O O . ASN B 1 40 ? 1.595 10.305 6.484 1 97 40 ASN B O 1
ATOM 1604 N N . PHE B 1 41 ? 0.576 9.227 8.188 1 98.25 41 PHE B N 1
ATOM 1605 C CA . PHE B 1 41 ? -0.637 10 7.945 1 98.25 41 PHE B CA 1
ATOM 1606 C C . PHE B 1 41 ? -1.312 10.375 9.258 1 98.25 41 PHE B C 1
ATOM 1608 O O . PHE B 1 41 ? -0.963 9.844 10.32 1 98.25 41 PHE B O 1
ATOM 1615 N N . GLY B 1 42 ? -2.123 11.336 9.172 1 98.12 42 GLY B N 1
ATOM 1616 C CA . GLY B 1 42 ? -3.168 11.625 10.141 1 98.12 42 GLY B CA 1
ATOM 1617 C C . GLY B 1 42 ? -4.555 11.672 9.531 1 98.12 42 GLY B C 1
ATOM 1618 O O . GLY B 1 42 ? -4.695 11.648 8.305 1 98.12 42 GLY B O 1
ATOM 1619 N N . TYR B 1 43 ? -5.543 11.703 10.422 1 98.25 43 TYR B N 1
ATOM 1620 C CA . TYR B 1 43 ? -6.895 11.711 9.867 1 98.25 43 TYR B CA 1
ATOM 1621 C C . TYR B 1 43 ? -7.871 12.383 10.828 1 98.25 43 TYR B C 1
ATOM 1623 O O . TYR B 1 43 ? -7.574 12.547 12.016 1 98.25 43 TYR B O 1
ATOM 1631 N N . GLU B 1 44 ? -8.93 12.789 10.219 1 97.12 44 GLU B N 1
ATOM 1632 C CA . GLU B 1 44 ? -10.086 13.289 10.953 1 97.12 44 GLU B CA 1
ATOM 1633 C C . GLU B 1 44 ? -11.391 12.828 10.305 1 97.12 44 GLU B C 1
ATOM 1635 O O . GLU B 1 44 ? -11.453 12.625 9.094 1 97.12 44 GLU B O 1
ATOM 1640 N N . TYR B 1 45 ? -12.266 12.578 11.141 1 96.12 45 TYR B N 1
ATOM 1641 C CA . TYR B 1 45 ? -13.648 12.375 10.711 1 96.12 45 TYR B CA 1
ATOM 1642 C C . TYR B 1 45 ? -14.539 13.516 11.188 1 96.12 45 TYR B C 1
ATOM 1644 O O . TYR B 1 45 ? -14.789 13.656 12.391 1 96.12 45 TYR B O 1
ATOM 1652 N N . GLN B 1 46 ? -14.898 14.352 10.188 1 91.38 46 GLN B N 1
ATOM 1653 C CA . GLN B 1 46 ? -15.68 15.539 10.516 1 91.38 46 GLN B CA 1
ATOM 1654 C C . GLN B 1 46 ? -16.891 15.68 9.594 1 91.38 46 GLN B C 1
ATOM 1656 O O . GLN B 1 46 ? -16.75 15.594 8.367 1 91.38 46 GLN B O 1
ATOM 1661 N N . ASN B 1 47 ? -18.109 15.922 10.148 1 90.88 47 ASN B N 1
ATOM 1662 C CA . ASN B 1 47 ? -19.328 16.172 9.398 1 90.88 47 ASN B CA 1
ATOM 1663 C C . ASN B 1 47 ? -19.578 15.102 8.344 1 90.88 47 ASN B C 1
ATOM 1665 O O . ASN B 1 47 ? -19.875 15.414 7.195 1 90.88 47 ASN B O 1
ATOM 1669 N N . GLY B 1 48 ? -19.297 13.898 8.664 1 89 48 GLY B N 1
ATOM 1670 C CA . GLY B 1 48 ? -19.578 12.766 7.793 1 89 48 GLY B CA 1
ATOM 1671 C C . GLY B 1 48 ? -18.516 12.578 6.715 1 89 48 GLY B C 1
ATOM 1672 O O . GLY B 1 48 ? -18.719 11.805 5.777 1 89 48 GLY B O 1
ATOM 1673 N N . ARG B 1 49 ? -17.438 13.281 6.895 1 93.81 49 ARG B N 1
ATOM 1674 C CA . ARG B 1 49 ? -16.391 13.18 5.875 1 93.81 49 ARG B CA 1
ATOM 1675 C C . ARG B 1 49 ? -15.07 12.711 6.484 1 93.81 49 ARG B C 1
ATOM 1677 O O . ARG B 1 49 ? -14.742 13.07 7.617 1 93.81 49 ARG B O 1
ATOM 1684 N N . TRP B 1 50 ? -14.445 11.938 5.668 1 97.31 50 TRP B N 1
ATOM 1685 C CA . TRP B 1 50 ? -13.109 11.508 6.043 1 97.31 50 TRP B CA 1
ATOM 1686 C C . TRP B 1 50 ? -12.047 12.43 5.445 1 97.31 50 TRP B C 1
ATOM 1688 O O . TRP B 1 50 ? -12.062 12.703 4.242 1 97.31 50 TRP B O 1
ATOM 1698 N N . ILE B 1 51 ? -11.195 12.914 6.367 1 98.31 51 ILE B N 1
ATOM 1699 C CA . ILE B 1 51 ? -10.102 13.773 5.93 1 98.31 51 ILE B CA 1
ATOM 1700 C C . ILE B 1 51 ? -8.766 13.148 6.352 1 98.31 51 ILE B C 1
ATOM 1702 O O . ILE B 1 51 ? -8.57 12.828 7.523 1 98.31 51 ILE B O 1
ATOM 1706 N N . PHE B 1 52 ? -7.898 12.992 5.383 1 98.69 52 PHE B N 1
ATOM 1707 C CA . PHE B 1 52 ? -6.566 12.461 5.656 1 98.69 52 PHE B CA 1
ATOM 1708 C C . PHE B 1 52 ? -5.5 13.523 5.41 1 98.69 52 PHE B C 1
ATOM 1710 O O . PHE B 1 52 ? -5.688 14.422 4.582 1 98.69 52 PHE B O 1
ATOM 1717 N N . TYR B 1 53 ? -4.398 13.445 6.152 1 98.5 53 TYR B N 1
ATOM 1718 C CA . TYR B 1 53 ? -3.264 14.352 6.02 1 98.5 53 TYR B CA 1
ATOM 1719 C C . TYR B 1 53 ? -1.96 13.57 5.871 1 98.5 53 TYR B C 1
ATOM 1721 O O . TYR B 1 53 ? -1.765 12.547 6.527 1 98.5 53 TYR B O 1
ATOM 1729 N N . PHE B 1 54 ? -1.068 14.039 5.066 1 98 54 PHE B N 1
ATOM 1730 C CA . PHE B 1 54 ? 0.317 13.586 5.055 1 98 54 PHE B CA 1
ATOM 1731 C C . PHE B 1 54 ? 1.258 14.727 4.691 1 98 54 PHE B C 1
ATOM 1733 O O . PHE B 1 54 ? 0.814 15.789 4.242 1 98 54 PHE B O 1
ATOM 1740 N N . HIS B 1 55 ? 2.529 14.5 4.973 1 95.12 55 HIS B N 1
ATOM 1741 C CA . HIS B 1 55 ? 3.506 15.539 4.66 1 95.12 55 HIS B CA 1
ATOM 1742 C C . HIS B 1 55 ? 4.578 15.023 3.707 1 95.12 55 HIS B C 1
ATOM 1744 O O . HIS B 1 55 ? 4.711 13.812 3.516 1 95.12 55 HIS B O 1
ATOM 1750 N N . GLY B 1 56 ? 5.25 15.922 3.102 1 92.38 56 GLY B N 1
ATOM 1751 C CA . GLY B 1 56 ? 6.371 15.609 2.223 1 92.38 56 GLY B CA 1
ATOM 1752 C C . GLY B 1 56 ? 7.184 16.828 1.845 1 92.38 56 GLY B C 1
ATOM 1753 O O . GLY B 1 56 ? 6.867 17.953 2.262 1 92.38 56 GLY B O 1
ATOM 1754 N N . ALA B 1 57 ? 8.266 16.453 1.146 1 89 57 ALA B N 1
ATOM 1755 C CA . ALA B 1 57 ? 9.07 17.547 0.619 1 89 57 ALA B CA 1
ATOM 1756 C C . ALA B 1 57 ? 8.289 18.359 -0.411 1 89 57 ALA B C 1
ATOM 1758 O O . ALA B 1 57 ? 7.406 17.828 -1.087 1 89 57 ALA B O 1
ATOM 1759 N N . ARG B 1 58 ? 8.617 19.562 -0.643 1 86 58 ARG B N 1
ATOM 1760 C CA . ARG B 1 58 ? 7.922 20.484 -1.542 1 86 58 ARG B CA 1
ATOM 1761 C C . ARG B 1 58 ? 8.156 20.094 -3 1 86 58 ARG B C 1
ATOM 1763 O O . ARG B 1 58 ? 7.285 20.312 -3.848 1 86 58 ARG B O 1
ATOM 1770 N N . THR B 1 59 ? 9.273 19.578 -3.328 1 84 59 THR B N 1
ATOM 1771 C CA . THR B 1 59 ? 9.664 19.359 -4.715 1 84 59 THR B CA 1
ATOM 1772 C C . THR B 1 59 ? 9.648 17.875 -5.055 1 84 59 THR B C 1
ATOM 1774 O O . THR B 1 59 ? 10.086 17.469 -6.137 1 84 59 THR B O 1
ATOM 1777 N N . GLY B 1 60 ? 9.148 17.062 -4.383 1 85.75 60 GLY B N 1
ATOM 1778 C CA . GLY B 1 60 ? 9.18 15.633 -4.625 1 85.75 60 GLY B CA 1
ATOM 1779 C C . GLY B 1 60 ? 8.18 15.18 -5.668 1 85.75 60 GLY B C 1
ATOM 1780 O O . GLY B 1 60 ? 7.273 15.938 -6.039 1 85.75 60 GLY B O 1
ATOM 1781 N N . LYS B 1 61 ? 8.359 13.984 -6.234 1 87.94 61 LYS B N 1
ATOM 1782 C CA . LYS B 1 61 ? 7.531 13.383 -7.277 1 87.94 61 LYS B CA 1
ATOM 1783 C C . LYS B 1 61 ? 6.055 13.406 -6.887 1 87.94 61 LYS B C 1
ATOM 1785 O O . LYS B 1 61 ? 5.195 13.742 -7.703 1 87.94 61 LYS B O 1
ATOM 1790 N N . LYS B 1 62 ? 5.742 13.062 -5.641 1 90.56 62 LYS B N 1
ATOM 1791 C CA . LYS B 1 62 ? 4.348 13.008 -5.207 1 90.56 62 LYS B CA 1
ATOM 1792 C C . LYS B 1 62 ? 3.668 14.367 -5.363 1 90.56 62 LYS B C 1
ATOM 1794 O O . LYS B 1 62 ? 2.541 14.445 -5.852 1 90.56 62 LYS B O 1
ATOM 1799 N N . MET B 1 63 ? 4.363 15.391 -5.004 1 91.88 63 MET B N 1
ATOM 1800 C CA . MET B 1 63 ? 3.783 16.734 -5.066 1 91.88 63 MET B CA 1
ATOM 1801 C C . MET B 1 63 ? 3.568 17.156 -6.516 1 91.88 63 MET B C 1
ATOM 1803 O O . MET B 1 63 ? 2.547 17.766 -6.84 1 91.88 63 MET B O 1
ATOM 1807 N N . ARG B 1 64 ? 4.516 16.844 -7.309 1 93.44 64 ARG B N 1
ATOM 1808 C CA . ARG B 1 64 ? 4.395 17.156 -8.727 1 93.44 64 ARG B CA 1
ATOM 1809 C C . ARG B 1 64 ? 3.186 16.453 -9.344 1 93.44 64 ARG B C 1
ATOM 1811 O O . ARG B 1 64 ? 2.418 17.078 -10.086 1 93.44 64 ARG B O 1
ATOM 1818 N N . LEU B 1 65 ? 2.988 15.266 -9.055 1 95.25 65 LEU B N 1
ATOM 1819 C CA . LEU B 1 65 ? 1.885 14.484 -9.602 1 95.25 65 LEU B CA 1
ATOM 1820 C C . LEU B 1 65 ? 0.546 14.992 -9.07 1 95.25 65 LEU B C 1
ATOM 1822 O O . LEU B 1 65 ? -0.435 15.055 -9.82 1 95.25 65 LEU B O 1
ATOM 1826 N N . LEU B 1 66 ? 0.527 15.336 -7.766 1 95.19 66 LEU B N 1
ATOM 1827 C CA . LEU B 1 66 ? -0.707 15.805 -7.145 1 95.19 66 LEU B CA 1
ATOM 1828 C C . LEU B 1 66 ? -1.146 17.141 -7.746 1 95.19 66 LEU B C 1
ATOM 1830 O O . LEU B 1 66 ? -2.346 17.406 -7.844 1 95.19 66 LEU B O 1
ATOM 1834 N N . ARG B 1 67 ? -0.19 17.953 -8.141 1 94.62 67 ARG B N 1
ATOM 1835 C CA . ARG B 1 67 ? -0.501 19.219 -8.789 1 94.62 67 ARG B CA 1
ATOM 1836 C C . ARG B 1 67 ? -1.125 19 -10.164 1 94.62 67 ARG B C 1
ATOM 1838 O O . ARG B 1 67 ? -1.979 19.781 -10.594 1 94.62 67 ARG B O 1
ATOM 1845 N N . LYS B 1 68 ? -0.727 17.953 -10.828 1 95 68 LYS B N 1
ATOM 1846 C CA . LYS B 1 68 ? -1.241 17.609 -12.156 1 95 68 LYS B CA 1
ATOM 1847 C C . LYS B 1 68 ? -2.637 17 -12.062 1 95 68 LYS B C 1
ATOM 1849 O O . LYS B 1 68 ? -3.508 17.312 -12.875 1 95 68 LYS B O 1
ATOM 1854 N N . ASN B 1 69 ? -2.904 16.109 -11.188 1 96.44 69 ASN B N 1
ATOM 1855 C CA . ASN B 1 69 ? -4.164 15.414 -10.945 1 96.44 69 ASN B CA 1
ATOM 1856 C C . ASN B 1 69 ? -4.387 15.156 -9.461 1 96.44 69 ASN B C 1
ATOM 1858 O O . ASN B 1 69 ? -3.75 14.281 -8.867 1 96.44 69 ASN B O 1
ATOM 1862 N N . PRO B 1 70 ? -5.254 15.906 -8.828 1 97.31 70 PRO B N 1
ATOM 1863 C CA . PRO B 1 70 ? -5.402 15.852 -7.371 1 97.31 70 PRO B CA 1
ATOM 1864 C C . PRO B 1 70 ? -6.176 14.625 -6.902 1 97.31 70 PRO B C 1
ATOM 1866 O O . PRO B 1 70 ? -6.336 14.414 -5.699 1 97.31 70 PRO B O 1
ATOM 1869 N N . ALA B 1 71 ? -6.777 13.836 -7.832 1 97.31 71 ALA B N 1
ATOM 1870 C CA . ALA B 1 71 ? -7.504 12.625 -7.453 1 97.31 71 ALA B CA 1
ATOM 1871 C C . ALA B 1 71 ? -6.559 11.562 -6.906 1 97.31 71 ALA B C 1
ATOM 1873 O O . ALA B 1 71 ? -5.57 11.203 -7.555 1 97.31 71 ALA B O 1
ATOM 1874 N N . VAL B 1 72 ? -6.82 11.086 -5.688 1 96.94 72 VAL B N 1
ATOM 1875 C CA . VAL B 1 72 ? -5.914 10.148 -5.043 1 96.94 72 VAL B CA 1
ATOM 1876 C C . VAL B 1 72 ? -6.715 9.055 -4.336 1 96.94 72 VAL B C 1
ATOM 1878 O O . VAL B 1 72 ? -7.887 9.258 -4.008 1 96.94 72 VAL B O 1
ATOM 1881 N N . CYS B 1 73 ? -6.129 7.949 -4.188 1 97.19 73 CYS B N 1
ATOM 1882 C CA . CYS B 1 73 ? -6.66 6.887 -3.338 1 97.19 73 CYS B CA 1
ATOM 1883 C C . CYS B 1 73 ? -5.809 6.707 -2.086 1 97.19 73 CYS B C 1
ATOM 1885 O O . CYS B 1 73 ? -4.594 6.906 -2.125 1 97.19 73 CYS B O 1
ATOM 1887 N N . VAL B 1 74 ? -6.441 6.434 -0.983 1 98.31 74 VAL B N 1
ATOM 1888 C CA . VAL B 1 74 ? -5.789 6.109 0.282 1 98.31 74 VAL B CA 1
ATOM 1889 C C . VAL B 1 74 ? -6.074 4.656 0.655 1 98.31 74 VAL B C 1
ATOM 1891 O O . VAL B 1 74 ? -7.23 4.227 0.665 1 98.31 74 VAL B O 1
ATOM 1894 N N . GLU B 1 75 ? -5.07 3.959 0.88 1 98.56 75 GLU B N 1
ATOM 1895 C CA . GLU B 1 75 ? -5.199 2.557 1.265 1 98.56 75 GLU B CA 1
ATOM 1896 C C . GLU B 1 75 ? -4.492 2.277 2.586 1 98.56 75 GLU B C 1
ATOM 1898 O O . GLU B 1 75 ? -3.344 2.686 2.779 1 98.56 75 GLU B O 1
ATOM 1903 N N . ILE B 1 76 ? -5.156 1.695 3.516 1 98.44 76 ILE B N 1
ATOM 1904 C CA . ILE B 1 76 ? -4.625 1.239 4.797 1 98.44 76 ILE B CA 1
ATOM 1905 C C . ILE B 1 76 ? -4.953 -0.239 4.992 1 98.44 76 ILE B C 1
ATOM 1907 O O . ILE B 1 76 ? -6.094 -0.66 4.797 1 98.44 76 ILE B O 1
ATOM 1911 N N . ASP B 1 77 ? -3.955 -1.016 5.316 1 97.56 77 ASP B N 1
ATOM 1912 C CA . ASP B 1 77 ? -4.242 -2.414 5.621 1 97.56 77 ASP B CA 1
ATOM 1913 C C . ASP B 1 77 ? -3.373 -2.916 6.77 1 97.56 77 ASP B C 1
ATOM 1915 O O . ASP B 1 77 ? -2.299 -2.367 7.031 1 97.56 77 ASP B O 1
ATOM 1919 N N . GLY B 1 78 ? -3.861 -3.9 7.445 1 95.69 78 GLY B N 1
ATOM 1920 C CA . GLY B 1 78 ? -3.168 -4.48 8.586 1 95.69 78 GLY B CA 1
ATOM 1921 C C . GLY B 1 78 ? -3.848 -5.723 9.125 1 95.69 78 GLY B C 1
ATOM 1922 O O . GLY B 1 78 ? -4.625 -6.371 8.422 1 95.69 78 GLY B O 1
ATOM 1923 N N . ASP B 1 79 ? -3.402 -6.125 10.438 1 93.94 79 ASP B N 1
ATOM 1924 C CA . ASP B 1 79 ? -3.889 -7.316 11.125 1 93.94 79 ASP B CA 1
ATOM 1925 C C . ASP B 1 79 ? -3.73 -8.555 10.242 1 93.94 79 ASP B C 1
ATOM 1927 O O . ASP B 1 79 ? -4.652 -9.367 10.133 1 93.94 79 ASP B O 1
ATOM 1931 N N . HIS B 1 80 ? -2.643 -8.516 9.508 1 94.31 80 HIS B N 1
ATOM 1932 C CA . HIS B 1 80 ? -2.365 -9.594 8.57 1 94.31 80 HIS B CA 1
ATOM 1933 C C . HIS B 1 80 ? -2.047 -10.891 9.305 1 94.31 80 HIS B C 1
ATOM 1935 O O . HIS B 1 80 ? -1.294 -10.891 10.281 1 94.31 80 HIS B O 1
ATOM 1941 N N . GLY B 1 81 ? -2.604 -11.945 8.859 1 93.31 81 GLY B N 1
ATOM 1942 C CA . GLY B 1 81 ? -2.307 -13.242 9.445 1 93.31 81 GLY B CA 1
ATOM 1943 C C . GLY B 1 81 ? -2.803 -14.406 8.602 1 93.31 81 GLY B C 1
ATOM 1944 O O . GLY B 1 81 ? -3.973 -14.438 8.211 1 93.31 81 GLY B O 1
ATOM 1945 N N . LEU B 1 82 ? -1.95 -15.359 8.289 1 91.88 82 LEU B N 1
ATOM 1946 C CA . LEU B 1 82 ? -2.332 -16.562 7.559 1 91.88 82 LEU B CA 1
ATOM 1947 C C . LEU B 1 82 ? -3.201 -17.469 8.422 1 91.88 82 LEU B C 1
ATOM 1949 O O . LEU B 1 82 ? -2.857 -17.75 9.578 1 91.88 82 LEU B O 1
ATOM 1953 N N . LEU B 1 83 ? -4.32 -17.734 7.941 1 92.25 83 LEU B N 1
ATOM 1954 C CA . LEU B 1 83 ? -5.207 -18.688 8.594 1 92.25 83 LEU B CA 1
ATOM 1955 C C . LEU B 1 83 ? -5.086 -20.062 7.945 1 92.25 83 LEU B C 1
ATOM 1957 O O . LEU B 1 83 ? -5.602 -20.281 6.848 1 92.25 83 LEU B O 1
ATOM 1961 N N . ARG B 1 84 ? -4.453 -20.969 8.617 1 90.12 84 ARG B N 1
ATOM 1962 C CA . ARG B 1 84 ? -4.152 -22.281 8.055 1 90.12 84 ARG B CA 1
ATOM 1963 C C . ARG B 1 84 ? -5.332 -23.234 8.227 1 90.12 84 ARG B C 1
ATOM 1965 O O . ARG B 1 84 ? -6.18 -23.031 9.094 1 90.12 84 ARG B O 1
ATOM 1972 N N . ALA B 1 85 ? -5.367 -24.156 7.301 1 87.94 85 ALA B N 1
ATOM 1973 C CA . ALA B 1 85 ? -6.344 -25.234 7.332 1 87.94 85 ALA B CA 1
ATOM 1974 C C . ALA B 1 85 ? -5.691 -26.562 6.973 1 87.94 85 ALA B C 1
ATOM 1976 O O . ALA B 1 85 ? -4.52 -26.609 6.598 1 87.94 85 ALA B O 1
ATOM 1977 N N . ASP B 1 86 ? -6.434 -27.578 7.273 1 85.62 86 ASP B N 1
ATOM 1978 C CA . ASP B 1 86 ? -5.918 -28.906 6.934 1 85.62 86 ASP B CA 1
ATOM 1979 C C . ASP B 1 86 ? -5.668 -29.016 5.43 1 85.62 86 ASP B C 1
ATOM 1981 O O . ASP B 1 86 ? -4.648 -29.578 5.008 1 85.62 86 ASP B O 1
ATOM 1985 N N . ASP B 1 87 ? -6.602 -28.5 4.719 1 83.69 87 ASP B N 1
ATOM 1986 C CA . ASP B 1 87 ? -6.465 -28.422 3.27 1 83.69 87 ASP B CA 1
ATOM 1987 C C . ASP B 1 87 ? -5.906 -27.062 2.85 1 83.69 87 ASP B C 1
ATOM 1989 O O . ASP B 1 87 ? -6.48 -26.016 3.178 1 83.69 87 ASP B O 1
ATOM 1993 N N . PRO B 1 88 ? -4.809 -27.094 2.111 1 79.25 88 PRO B N 1
ATOM 1994 C CA . PRO B 1 88 ? -4.203 -25.828 1.68 1 79.25 88 PRO B CA 1
ATOM 1995 C C . PRO B 1 88 ? -5.168 -24.953 0.89 1 79.25 88 PRO B C 1
ATOM 1997 O O . PRO B 1 88 ? -5.062 -23.719 0.931 1 79.25 88 PRO B O 1
ATOM 2000 N N . CYS B 1 89 ? -6.059 -25.562 0.204 1 82.94 89 CYS B N 1
ATOM 2001 C CA . CYS B 1 89 ? -7.027 -24.812 -0.586 1 82.94 89 CYS B CA 1
ATOM 2002 C C . CYS B 1 89 ? -7.996 -24.062 0.315 1 82.94 89 CYS B C 1
ATOM 2004 O O . CYS B 1 89 ? -8.711 -23.156 -0.144 1 82.94 89 CYS B O 1
ATOM 2006 N N . ASP B 1 90 ? -7.961 -24.406 1.581 1 84.19 90 ASP B N 1
ATOM 2007 C CA . ASP B 1 90 ? -8.875 -23.766 2.529 1 84.19 90 ASP B CA 1
ATOM 2008 C C . ASP B 1 90 ? -8.148 -22.75 3.402 1 84.19 90 ASP B C 1
ATOM 2010 O O . ASP B 1 90 ? -8.711 -22.234 4.371 1 84.19 90 ASP B O 1
ATOM 2014 N N . TYR B 1 91 ? -6.898 -22.609 3.037 1 86.38 91 TYR B N 1
ATOM 2015 C CA . TYR B 1 91 ? -6.188 -21.531 3.717 1 86.38 91 TYR B CA 1
ATOM 2016 C C . TYR B 1 91 ? -6.895 -20.203 3.508 1 86.38 91 TYR B C 1
ATOM 2018 O O . TYR B 1 91 ? -7.516 -19.984 2.465 1 86.38 91 TYR B O 1
ATOM 2026 N N . SER B 1 92 ? -6.879 -19.391 4.484 1 89.62 92 SER B N 1
ATOM 2027 C CA . SER B 1 92 ? -7.402 -18.031 4.387 1 89.62 92 SER B CA 1
ATOM 2028 C C . SER B 1 92 ? -6.418 -17.016 4.969 1 89.62 92 SER B C 1
ATOM 2030 O O . SER B 1 92 ? -5.281 -17.359 5.297 1 89.62 92 SER B O 1
ATOM 2032 N N . TYR B 1 93 ? -6.773 -15.805 4.879 1 91.75 93 TYR B N 1
ATOM 2033 C CA . TYR B 1 93 ? -5.875 -14.75 5.328 1 91.75 93 TYR B CA 1
ATOM 2034 C C . TYR B 1 93 ? -6.637 -13.664 6.074 1 91.75 93 TYR B C 1
ATOM 2036 O O . TYR B 1 93 ? -7.621 -13.125 5.559 1 91.75 93 TYR B O 1
ATOM 2044 N N . ALA B 1 94 ? -6.297 -13.43 7.289 1 93.75 94 ALA B N 1
ATOM 2045 C CA . ALA B 1 94 ? -6.895 -12.359 8.086 1 93.75 94 ALA B CA 1
ATOM 2046 C C . ALA B 1 94 ? -6.32 -11 7.695 1 93.75 94 ALA B C 1
ATOM 2048 O O . ALA B 1 94 ? -5.129 -10.891 7.391 1 93.75 94 ALA B O 1
ATOM 2049 N N . TYR B 1 95 ? -7.188 -10.008 7.754 1 95.19 95 TYR B N 1
ATOM 2050 C CA . TYR B 1 95 ? -6.734 -8.656 7.453 1 95.19 95 TYR B CA 1
ATOM 2051 C C . TYR B 1 95 ? -7.793 -7.629 7.832 1 95.19 95 TYR B C 1
ATOM 2053 O O . TYR B 1 95 ? -8.961 -7.977 8.023 1 95.19 95 TYR B O 1
ATOM 2061 N N . THR B 1 96 ? -7.395 -6.434 8.039 1 96 96 THR B N 1
ATOM 2062 C CA . THR B 1 96 ? -8.219 -5.23 7.945 1 96 96 THR B CA 1
ATOM 2063 C C . THR B 1 96 ? -7.758 -4.352 6.789 1 96 96 THR B C 1
ATOM 2065 O O . THR B 1 96 ? -6.559 -4.25 6.516 1 96 96 THR B O 1
ATOM 2068 N N . SER B 1 97 ? -8.719 -3.793 6.148 1 96.25 97 SER B N 1
ATOM 2069 C CA . SER B 1 97 ? -8.383 -2.936 5.016 1 96.25 97 SER B CA 1
ATOM 2070 C C . SER B 1 97 ? -9.32 -1.737 4.93 1 96.25 97 SER B C 1
ATOM 2072 O O . SER B 1 97 ? -10.523 -1.871 5.145 1 96.25 97 SER B O 1
ATOM 2074 N N . VAL B 1 98 ? -8.75 -0.631 4.699 1 97.44 98 VAL B N 1
ATOM 2075 C CA . VAL B 1 98 ? -9.5 0.604 4.488 1 97.44 98 VAL B CA 1
ATOM 2076 C C . VAL B 1 98 ? -9.125 1.213 3.141 1 97.44 98 VAL B C 1
ATOM 2078 O O . VAL B 1 98 ? -7.945 1.304 2.799 1 97.44 98 VAL B O 1
ATOM 2081 N N . PHE B 1 99 ? -10.148 1.548 2.381 1 96.69 99 PHE B N 1
ATOM 2082 C CA . PHE B 1 99 ? -9.984 2.203 1.089 1 96.69 99 PHE B CA 1
ATOM 2083 C C . PHE B 1 99 ? -10.781 3.502 1.033 1 96.69 99 PHE B C 1
ATOM 2085 O O . PHE B 1 99 ? -11.961 3.525 1.38 1 96.69 99 PHE B O 1
ATOM 2092 N N . ALA B 1 100 ? -10.109 4.527 0.592 1 97.19 100 ALA B N 1
ATOM 2093 C CA . ALA B 1 100 ? -10.781 5.812 0.412 1 97.19 100 ALA B CA 1
ATOM 2094 C C . ALA B 1 100 ? -10.297 6.512 -0.854 1 97.19 100 ALA B C 1
ATOM 2096 O O . ALA B 1 100 ? -9.148 6.34 -1.266 1 97.19 100 ALA B O 1
ATOM 2097 N N . THR B 1 101 ? -11.188 7.234 -1.465 1 96.75 101 THR B N 1
ATOM 2098 C CA . THR B 1 101 ? -10.859 8.055 -2.625 1 96.75 101 THR B CA 1
ATOM 2099 C C . THR B 1 101 ? -11.297 9.5 -2.41 1 96.75 101 THR B C 1
ATOM 2101 O O . THR B 1 101 ? -12.344 9.758 -1.807 1 96.75 101 THR B O 1
ATOM 2104 N N . GLY B 1 102 ? -10.453 10.344 -2.877 1 96.88 102 GLY B N 1
ATOM 2105 C CA . GLY B 1 102 ? -10.773 11.75 -2.703 1 96.88 102 GLY B CA 1
ATOM 2106 C C . GLY B 1 102 ? -9.836 12.68 -3.457 1 96.88 102 GLY B C 1
ATOM 2107 O O . GLY B 1 102 ? -9.164 12.25 -4.402 1 96.88 102 GLY B O 1
ATOM 2108 N N . LEU B 1 103 ? -9.914 13.953 -3.109 1 97.75 103 LEU B N 1
ATOM 2109 C CA . LEU B 1 103 ? -9.125 15 -3.758 1 97.75 103 LEU B CA 1
ATOM 2110 C C . LEU B 1 103 ? -8.102 15.586 -2.791 1 97.75 103 LEU B C 1
ATOM 2112 O O . LEU B 1 103 ? -8.445 15.938 -1.661 1 97.75 103 LEU B O 1
ATOM 2116 N N . ALA B 1 104 ? -6.898 15.656 -3.279 1 97.75 104 ALA B N 1
ATOM 2117 C CA . ALA B 1 104 ? -5.797 16.203 -2.486 1 97.75 104 ALA B CA 1
ATOM 2118 C C . ALA B 1 104 ? -5.648 17.703 -2.705 1 97.75 104 ALA B C 1
ATOM 2120 O O . ALA B 1 104 ? -5.84 18.203 -3.818 1 97.75 104 ALA B O 1
ATOM 2121 N N . SER B 1 105 ? -5.32 18.422 -1.685 1 97.69 105 SER B N 1
ATOM 2122 C CA . SER B 1 105 ? -4.957 19.828 -1.725 1 97.69 105 SER B CA 1
ATOM 2123 C C . SER B 1 105 ? -3.693 20.094 -0.914 1 97.69 105 SER B C 1
ATOM 2125 O O . SER B 1 105 ? -3.559 19.609 0.213 1 97.69 105 SER B O 1
ATOM 2127 N N . ILE B 1 106 ? -2.773 20.797 -1.509 1 96.19 106 ILE B N 1
ATOM 2128 C CA . ILE B 1 106 ? -1.571 21.203 -0.791 1 96.19 106 ILE B CA 1
ATOM 2129 C C . ILE B 1 106 ? -1.865 22.453 0.043 1 96.19 106 ILE B C 1
ATOM 2131 O O . ILE B 1 106 ? -2.293 23.484 -0.49 1 96.19 106 ILE B O 1
ATOM 2135 N N . LEU B 1 107 ? -1.608 22.281 1.322 1 96.38 107 LEU B N 1
ATOM 2136 C CA . LEU B 1 107 ? -1.919 23.391 2.221 1 96.38 107 LEU B CA 1
ATOM 2137 C C . LEU B 1 107 ? -0.951 24.547 2.008 1 96.38 107 LEU B C 1
ATOM 2139 O O . LEU B 1 107 ? 0.245 24.328 1.795 1 96.38 107 LEU B O 1
ATOM 2143 N N . ARG B 1 108 ? -1.434 25.844 2.107 1 90.44 108 ARG B N 1
ATOM 2144 C CA . ARG B 1 108 ? -0.649 26.984 1.662 1 90.44 108 ARG B CA 1
ATOM 2145 C C . ARG B 1 108 ? -0.263 27.875 2.84 1 90.44 108 ARG B C 1
ATOM 2147 O O . ARG B 1 108 ? 0.788 28.516 2.818 1 90.44 108 ARG B O 1
ATOM 2154 N N . THR B 1 109 ? -1.11 27.891 3.861 1 93 109 THR B N 1
ATOM 2155 C CA . THR B 1 109 ? -0.828 28.797 4.961 1 93 109 THR B CA 1
ATOM 2156 C C . THR B 1 109 ? -0.058 28.094 6.07 1 93 109 THR B C 1
ATOM 2158 O O . THR B 1 109 ? -0.183 26.875 6.238 1 93 109 THR B O 1
ATOM 2161 N N . ARG B 1 110 ? 0.622 28.875 6.805 1 92.81 110 ARG B N 1
ATOM 2162 C CA . ARG B 1 110 ? 1.382 28.344 7.934 1 92.81 110 ARG B CA 1
ATOM 2163 C C . ARG B 1 110 ? 0.46 27.703 8.961 1 92.81 110 ARG B C 1
ATOM 2165 O O . ARG B 1 110 ? 0.78 26.641 9.5 1 92.81 110 ARG B O 1
ATOM 2172 N N . GLU B 1 111 ? -0.599 28.359 9.219 1 94.25 111 GLU B N 1
ATOM 2173 C CA . GLU B 1 111 ? -1.549 27.859 10.211 1 94.25 111 GLU B CA 1
ATOM 2174 C C . GLU B 1 111 ? -2.109 26.5 9.797 1 94.25 111 GLU B C 1
ATOM 2176 O O . GLU B 1 111 ? -2.164 25.578 10.609 1 94.25 111 GLU B O 1
ATOM 2181 N N . GLU B 1 112 ? -2.477 26.375 8.578 1 95.25 112 GLU B N 1
ATOM 2182 C CA . GLU B 1 112 ? -3.002 25.109 8.07 1 95.25 112 GLU B CA 1
ATOM 2183 C C . GLU B 1 112 ? -1.939 24.016 8.102 1 95.25 112 GLU B C 1
ATOM 2185 O O . GLU B 1 112 ? -2.234 22.875 8.43 1 95.25 112 GLU B O 1
ATOM 2190 N N . THR B 1 113 ? -0.798 24.406 7.719 1 94.62 113 THR B N 1
ATOM 2191 C CA . THR B 1 113 ? 0.312 23.469 7.707 1 94.62 113 THR B CA 1
ATOM 2192 C C . THR B 1 113 ? 0.603 22.953 9.117 1 94.62 113 THR B C 1
ATOM 2194 O O . THR B 1 113 ? 0.742 21.75 9.328 1 94.62 113 THR B O 1
ATOM 2197 N N . ARG B 1 114 ? 0.655 23.859 10.031 1 93.88 114 ARG B N 1
ATOM 2198 C CA . ARG B 1 114 ? 0.877 23.469 11.422 1 93.88 114 ARG B CA 1
ATOM 2199 C C . ARG B 1 114 ? -0.221 22.547 11.914 1 93.88 114 ARG B C 1
ATOM 2201 O O . ARG B 1 114 ? 0.06 21.547 12.578 1 93.88 114 ARG B O 1
ATOM 2208 N N . TYR B 1 115 ? -1.461 22.906 11.641 1 95.31 115 TYR B N 1
ATOM 2209 C CA . TYR B 1 115 ? -2.598 22.094 12.047 1 95.31 115 TYR B CA 1
ATOM 2210 C C . TYR B 1 115 ? -2.486 20.688 11.469 1 95.31 115 TYR B C 1
ATOM 2212 O O . TYR B 1 115 ? 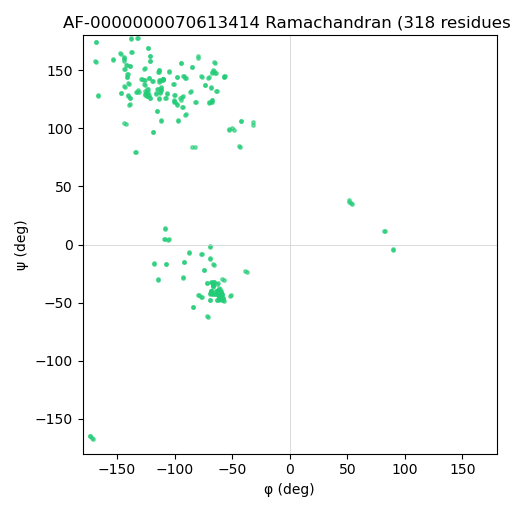-2.646 19.688 12.195 1 95.31 115 TYR B O 1
ATOM 2220 N N . GLY B 1 116 ? -2.203 20.578 10.188 1 96.12 116 GLY B N 1
ATOM 2221 C CA . GLY B 1 116 ? -2.029 19.281 9.547 1 96.12 116 GLY B CA 1
ATOM 2222 C C . GLY B 1 116 ? -0.918 18.453 10.156 1 96.12 116 GLY B C 1
ATOM 2223 O O . GLY B 1 116 ? -1.075 17.25 10.359 1 96.12 116 GLY B O 1
ATOM 2224 N N . LEU B 1 117 ? 0.198 19.109 10.445 1 94.75 117 LEU B N 1
ATOM 2225 C CA . LEU B 1 117 ? 1.303 18.406 11.094 1 94.75 117 LEU B CA 1
ATOM 2226 C C . LEU B 1 117 ? 0.884 17.875 12.461 1 94.75 117 LEU B C 1
ATOM 2228 O O . LEU B 1 117 ? 1.252 16.766 12.836 1 94.75 117 LEU B O 1
ATOM 2232 N N . ASP B 1 118 ? 0.157 18.656 13.164 1 94.62 118 ASP B N 1
ATOM 2233 C CA . ASP B 1 118 ? -0.348 18.219 14.469 1 94.62 118 ASP B CA 1
ATOM 2234 C C . ASP B 1 118 ? -1.186 16.938 14.328 1 94.62 118 ASP B C 1
ATOM 2236 O O . ASP B 1 118 ? -1.045 16.016 15.133 1 94.62 118 ASP B O 1
ATOM 2240 N N . VAL B 1 119 ? -2.074 16.938 13.352 1 96.12 119 VAL B N 1
ATOM 2241 C CA . VAL B 1 119 ? -2.953 15.797 13.133 1 96.12 119 VAL B CA 1
ATOM 2242 C C . VAL B 1 119 ? -2.119 14.562 12.797 1 96.12 119 VAL B C 1
ATOM 2244 O O . VAL B 1 119 ? -2.381 13.477 13.305 1 96.12 119 VAL B O 1
ATOM 2247 N N . ILE B 1 120 ? -1.103 14.695 11.961 1 96 120 ILE B N 1
ATOM 2248 C CA . ILE B 1 120 ? -0.216 13.602 11.57 1 96 120 ILE B CA 1
ATOM 2249 C C . ILE B 1 120 ? 0.536 13.086 12.797 1 96 120 ILE B C 1
ATOM 2251 O O . ILE B 1 120 ? 0.59 11.875 13.031 1 96 120 ILE B O 1
ATOM 2255 N N . MET B 1 121 ? 1.083 14.031 13.562 1 93.25 121 MET B N 1
ATOM 2256 C CA . MET B 1 121 ? 1.896 13.656 14.711 1 93.25 121 MET B CA 1
ATOM 2257 C C . MET B 1 121 ? 1.044 12.977 15.781 1 93.25 121 MET B C 1
ATOM 2259 O O . MET B 1 121 ? 1.517 12.086 16.484 1 93.25 121 MET B O 1
ATOM 2263 N N . ARG B 1 122 ? -0.172 13.406 15.922 1 93.56 122 ARG B N 1
ATOM 2264 C CA . ARG B 1 122 ? -1.082 12.789 16.875 1 93.56 122 ARG B CA 1
ATOM 2265 C C . ARG B 1 122 ? -1.3 11.312 16.547 1 93.56 122 ARG B C 1
ATOM 2267 O O . ARG B 1 122 ? -1.439 10.484 17.453 1 93.56 122 ARG B O 1
ATOM 2274 N N . GLN B 1 123 ? -1.374 10.984 15.305 1 95.06 123 GLN B N 1
ATOM 2275 C CA . GLN B 1 123 ? -1.542 9.602 14.867 1 95.06 123 GLN B CA 1
ATOM 2276 C C . GLN B 1 123 ? -0.286 8.781 15.141 1 95.06 123 GLN B C 1
ATOM 2278 O O . GLN B 1 123 ? -0.373 7.621 15.555 1 95.06 123 GLN B O 1
ATOM 2283 N N . THR B 1 124 ? 0.858 9.375 14.883 1 91.06 124 THR B N 1
ATOM 2284 C CA . THR B 1 124 ? 2.137 8.68 14.977 1 91.06 124 THR B CA 1
ATOM 2285 C C . THR B 1 124 ? 2.594 8.594 16.438 1 91.06 124 THR B C 1
ATOM 2287 O O . THR B 1 124 ? 3.18 7.594 16.844 1 91.06 124 THR B O 1
ATOM 2290 N N . ASP B 1 125 ? 2.465 9.609 17.125 1 89.88 125 ASP B N 1
ATOM 2291 C CA . ASP B 1 125 ? 2.873 9.711 18.516 1 89.88 125 ASP B CA 1
ATOM 2292 C C . ASP B 1 125 ? 1.785 10.367 19.359 1 89.88 125 ASP B C 1
ATOM 2294 O O . ASP B 1 125 ? 1.91 11.531 19.75 1 89.88 125 ASP B O 1
ATOM 2298 N N . PRO B 1 126 ? 0.816 9.586 19.703 1 86.44 126 PRO B N 1
ATOM 2299 C CA . PRO B 1 126 ? -0.308 10.172 20.438 1 86.44 126 PRO B CA 1
ATOM 2300 C C . PRO B 1 126 ? 0.095 10.688 21.828 1 86.44 126 PRO B C 1
ATOM 2302 O O . PRO B 1 126 ? 0.966 10.109 22.469 1 86.44 126 PRO B O 1
ATOM 2305 N N . GLY B 1 127 ? -0.565 11.75 22.266 1 81.69 127 GLY B N 1
ATOM 2306 C CA . GLY B 1 127 ? -0.425 12.234 23.625 1 81.69 127 GLY B CA 1
ATOM 2307 C C . GLY B 1 127 ? 0.689 13.258 23.781 1 81.69 127 GLY B C 1
ATOM 2308 O O . GLY B 1 127 ? 0.923 13.758 24.875 1 81.69 127 GLY B O 1
ATOM 2309 N N . LYS B 1 128 ? 1.473 13.547 22.719 1 81.12 128 LYS B N 1
ATOM 2310 C CA . LYS B 1 128 ? 2.568 14.508 22.797 1 81.12 128 LYS B CA 1
ATOM 2311 C C . LYS B 1 128 ? 2.203 15.812 22.109 1 81.12 128 LYS B C 1
ATOM 2313 O O . LYS B 1 128 ? 1.336 15.836 21.234 1 81.12 128 LYS B O 1
ATOM 2318 N N . THR B 1 129 ? 2.754 16.844 22.625 1 82.56 129 THR B N 1
ATOM 2319 C CA . THR B 1 129 ? 2.66 18.156 21.969 1 82.56 129 THR B CA 1
ATOM 2320 C C . THR B 1 129 ? 3.918 18.438 21.156 1 82.56 129 THR B C 1
ATOM 2322 O O . THR B 1 129 ? 5.027 18.109 21.578 1 82.56 129 THR B O 1
ATOM 2325 N N . PHE B 1 130 ? 3.605 19.109 20.031 1 83.88 130 PHE B N 1
ATOM 2326 C CA . PHE B 1 130 ? 4.738 19.281 19.125 1 83.88 130 PHE B CA 1
ATOM 2327 C C . PHE B 1 130 ? 4.914 20.766 18.781 1 83.88 130 PHE B C 1
ATOM 2329 O O . PHE B 1 130 ? 3.932 21.5 18.688 1 83.88 130 PHE B O 1
ATOM 2336 N N . SER B 1 131 ? 6.137 21.172 18.781 1 88.44 131 SER B N 1
ATOM 2337 C CA . SER B 1 131 ? 6.531 22.469 18.219 1 88.44 131 SER B CA 1
ATOM 2338 C C . SER B 1 131 ? 7.402 22.281 16.984 1 88.44 131 SER B C 1
ATOM 2340 O O . SER B 1 131 ? 8.219 21.359 16.922 1 88.44 131 SER B O 1
ATOM 2342 N N . TYR B 1 132 ? 7.129 23.156 16 1 90.19 132 TYR B N 1
ATOM 2343 C CA . TYR B 1 132 ? 7.832 23.016 14.727 1 90.19 132 TYR B CA 1
ATOM 2344 C C . TYR B 1 132 ? 8.711 24.219 14.445 1 90.19 132 TYR B C 1
ATOM 2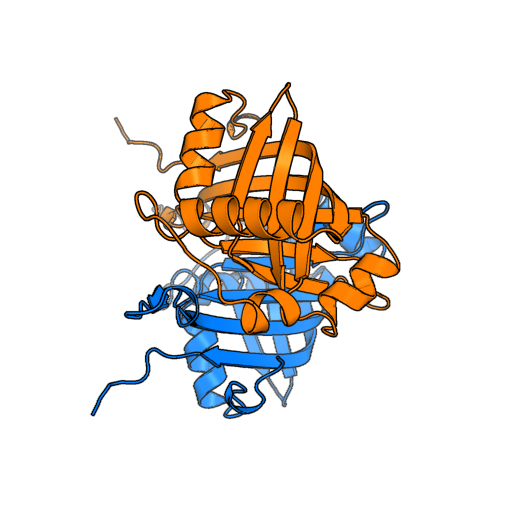346 O O . TYR B 1 132 ? 8.234 25.359 14.5 1 90.19 132 TYR B O 1
ATOM 2354 N N . ARG B 1 133 ? 9.906 23.938 14.125 1 89.56 133 ARG B N 1
ATOM 2355 C CA . ARG B 1 133 ? 10.812 25.016 13.727 1 89.56 133 ARG B CA 1
ATOM 2356 C C . ARG B 1 133 ? 10.383 25.625 12.391 1 89.56 133 ARG B C 1
ATOM 2358 O O . ARG B 1 133 ? 9.922 24.922 11.5 1 89.56 133 ARG B O 1
ATOM 2365 N N . GLU B 1 134 ? 10.672 26.906 12.305 1 87.81 134 GLU B N 1
ATOM 2366 C CA . GLU B 1 134 ? 10.266 27.641 11.109 1 87.81 134 GLU B CA 1
ATOM 2367 C C . GLU B 1 134 ? 10.961 27.094 9.867 1 87.81 134 GLU B C 1
ATOM 2369 O O . GLU B 1 134 ? 10.352 27 8.797 1 87.81 134 GLU B O 1
ATOM 2374 N N . ASP B 1 135 ? 12.172 26.781 9.984 1 86 135 ASP B N 1
ATOM 2375 C CA . ASP B 1 135 ? 12.93 26.281 8.844 1 86 135 ASP B CA 1
ATOM 2376 C C . ASP B 1 135 ? 12.375 24.953 8.367 1 86 135 ASP B C 1
ATOM 2378 O O . ASP B 1 135 ? 12.281 24.703 7.16 1 86 135 ASP B O 1
ATOM 2382 N N . MET B 1 136 ? 12.008 24.125 9.297 1 83 136 MET B N 1
ATOM 2383 C CA . MET B 1 136 ? 11.422 22.844 8.938 1 83 136 MET B CA 1
ATOM 2384 C C . MET B 1 136 ? 10.047 23.031 8.297 1 83 136 MET B C 1
ATOM 2386 O O . MET B 1 136 ? 9.719 22.375 7.309 1 83 136 MET B O 1
ATOM 2390 N N . MET B 1 137 ? 9.344 23.953 8.859 1 86.38 137 MET B N 1
ATOM 2391 C CA . MET B 1 137 ? 8.016 24.234 8.336 1 86.38 137 MET B CA 1
ATOM 2392 C C . MET B 1 137 ? 8.094 24.734 6.898 1 86.38 137 MET B C 1
ATOM 2394 O O . MET B 1 137 ? 7.223 24.438 6.078 1 86.38 137 MET B O 1
ATOM 2398 N N . LYS B 1 138 ? 9.148 25.453 6.625 1 85.88 138 LYS B N 1
ATOM 2399 C CA . LYS B 1 138 ? 9.336 25.984 5.281 1 85.88 138 LYS B CA 1
ATOM 2400 C C . LYS B 1 138 ? 9.758 24.891 4.301 1 85.88 138 LYS B C 1
ATOM 2402 O O . LYS B 1 138 ? 9.539 25.016 3.096 1 85.88 138 LYS B O 1
ATOM 2407 N N . ALA B 1 139 ? 10.273 23.891 4.836 1 85.06 139 ALA B N 1
ATOM 2408 C CA . ALA B 1 139 ? 10.844 22.844 3.986 1 85.06 139 ALA B CA 1
ATOM 2409 C C . ALA B 1 139 ? 9.82 21.766 3.682 1 85.06 139 ALA B C 1
ATOM 2411 O O . ALA B 1 139 ? 10.008 20.953 2.766 1 85.06 139 ALA B O 1
ATOM 2412 N N . VAL B 1 140 ? 8.758 21.75 4.418 1 87.81 140 VAL B N 1
ATOM 2413 C CA . VAL B 1 140 ? 7.828 20.625 4.254 1 87.81 140 VAL B CA 1
ATOM 2414 C C . VAL B 1 140 ? 6.5 21.141 3.703 1 87.81 140 VAL B C 1
ATOM 2416 O O . VAL B 1 140 ? 6.156 22.312 3.875 1 87.81 140 VAL B O 1
ATOM 2419 N N . CYS B 1 141 ? 5.848 20.312 2.924 1 93.25 141 CYS B N 1
ATOM 2420 C CA . CYS B 1 141 ? 4.469 20.516 2.496 1 93.25 141 CYS B CA 1
ATOM 2421 C C . CYS B 1 141 ? 3.539 19.5 3.148 1 93.25 141 CYS B C 1
ATOM 2423 O O . CYS B 1 141 ? 3.926 18.359 3.375 1 93.25 141 CYS B O 1
ATOM 2425 N N . VAL B 1 142 ? 2.391 20.047 3.486 1 96.81 142 VAL B N 1
ATOM 2426 C CA . VAL B 1 142 ? 1.362 19.172 4.031 1 96.81 142 VAL B CA 1
ATOM 2427 C C . VAL B 1 142 ? 0.197 19.062 3.049 1 96.81 142 VAL B C 1
ATOM 2429 O O . VAL B 1 142 ? -0.234 20.078 2.479 1 96.81 142 VAL B O 1
ATOM 2432 N N . VAL B 1 143 ? -0.27 17.875 2.836 1 98.31 143 VAL B N 1
ATOM 2433 C CA . VAL B 1 143 ? -1.366 17.609 1.912 1 98.31 143 VAL B CA 1
ATOM 2434 C C . VAL B 1 143 ? -2.6 17.156 2.691 1 98.31 143 VAL B C 1
ATOM 2436 O O . VAL B 1 143 ? -2.492 16.344 3.621 1 98.31 143 VAL B O 1
ATOM 2439 N N . ARG B 1 144 ? -3.645 17.734 2.336 1 98.44 144 ARG B N 1
ATOM 2440 C CA . ARG B 1 144 ? -4.953 17.344 2.855 1 98.44 144 ARG B CA 1
ATOM 2441 C C . ARG B 1 144 ? -5.766 16.609 1.798 1 98.44 144 ARG B C 1
ATOM 2443 O O . ARG B 1 144 ? -5.879 17.078 0.661 1 98.44 144 ARG B O 1
ATOM 2450 N N . ILE B 1 145 ? -6.312 15.469 2.141 1 98.12 145 ILE B N 1
ATOM 2451 C CA . ILE B 1 145 ? -7.137 14.688 1.224 1 98.12 145 ILE B CA 1
ATOM 2452 C C . ILE B 1 145 ? -8.57 14.617 1.753 1 98.12 145 ILE B C 1
ATOM 2454 O O . ILE B 1 145 ? -8.812 14.023 2.809 1 98.12 145 ILE B O 1
ATOM 2458 N N . GLU B 1 146 ? -9.438 15.172 1.074 1 97.88 146 GLU B N 1
ATOM 2459 C CA . GLU B 1 146 ? -10.859 15.055 1.395 1 97.88 146 GLU B CA 1
ATOM 2460 C C . GLU B 1 146 ? -11.508 13.898 0.638 1 97.88 146 GLU B C 1
ATOM 2462 O O . GLU B 1 146 ? -11.547 13.898 -0.595 1 97.88 146 GLU B O 1
ATOM 2467 N N . CYS B 1 147 ? -12 12.945 1.401 1 96.56 147 CYS B N 1
ATOM 2468 C CA . CYS B 1 147 ? -12.477 11.719 0.778 1 96.56 147 CYS B CA 1
ATOM 2469 C C . CYS B 1 147 ? -13.992 11.719 0.664 1 96.56 147 CYS B C 1
ATOM 2471 O O . CYS B 1 147 ? -14.695 12.078 1.612 1 96.56 147 CYS B O 1
ATOM 2473 N N . ASP B 1 148 ? -14.461 11.273 -0.458 1 88.81 148 ASP B N 1
ATOM 2474 C CA . ASP B 1 148 ? -15.891 11.188 -0.734 1 88.81 148 ASP B CA 1
ATOM 2475 C C . ASP B 1 148 ? -16.438 9.812 -0.36 1 88.81 148 ASP B C 1
ATOM 2477 O O . ASP B 1 148 ? -17.625 9.672 -0.071 1 88.81 148 ASP B O 1
ATOM 2481 N N . ALA B 1 149 ? -15.641 8.867 -0.435 1 89.62 149 ALA B N 1
ATOM 2482 C CA . ALA B 1 149 ? -16.047 7.488 -0.173 1 89.62 149 ALA B CA 1
ATOM 2483 C C . ALA B 1 149 ? -14.961 6.742 0.599 1 89.62 149 ALA B C 1
ATOM 2485 O O . ALA B 1 149 ? -13.766 6.945 0.361 1 89.62 149 ALA B O 1
ATOM 2486 N N . LEU B 1 150 ? -15.398 5.949 1.558 1 95.06 150 LEU B N 1
ATOM 2487 C CA . LEU B 1 150 ? -14.508 5.09 2.324 1 95.06 150 LEU B CA 1
ATOM 2488 C C . LEU B 1 150 ? -15.133 3.717 2.547 1 95.06 150 LEU B C 1
ATOM 2490 O O . LEU B 1 150 ? -16.312 3.617 2.887 1 95.06 150 LEU B O 1
ATOM 2494 N N . THR B 1 151 ? -14.414 2.732 2.188 1 95.12 151 THR B N 1
ATOM 2495 C CA . THR B 1 151 ? -14.82 1.356 2.445 1 95.12 151 THR B CA 1
ATOM 2496 C C . THR B 1 151 ? -13.852 0.677 3.41 1 95.12 151 THR B C 1
ATOM 2498 O O . THR B 1 151 ? -12.641 0.849 3.299 1 95.12 151 THR B O 1
ATOM 2501 N N . CYS B 1 152 ? -14.391 0.035 4.324 1 96.19 152 CYS B N 1
ATOM 2502 C CA . CYS B 1 152 ? -13.609 -0.734 5.289 1 96.19 152 CYS B CA 1
ATOM 2503 C C . CYS B 1 152 ? -14.039 -2.197 5.293 1 96.19 152 CYS B C 1
ATOM 2505 O O . CYS B 1 152 ? -15.234 -2.498 5.348 1 96.19 152 CYS B O 1
ATOM 2507 N N . ARG B 1 153 ? -13.07 -3.064 5.164 1 94.69 153 ARG B N 1
ATOM 2508 C CA . ARG B 1 153 ? -13.32 -4.504 5.191 1 94.69 153 ARG B CA 1
ATOM 2509 C C . ARG B 1 153 ? -12.445 -5.191 6.234 1 94.69 153 ARG B C 1
ATOM 2511 O O . ARG B 1 153 ? -11.352 -4.715 6.547 1 94.69 153 ARG B O 1
ATOM 2518 N N . ARG B 1 154 ? -12.922 -6.262 6.746 1 93.81 154 ARG B N 1
ATOM 2519 C CA . ARG B 1 154 ? -12.195 -7.039 7.746 1 93.81 154 ARG B CA 1
ATOM 2520 C C . ARG B 1 154 ? -12.484 -8.531 7.598 1 93.81 154 ARG B C 1
ATOM 2522 O O . ARG B 1 154 ? -13.625 -8.922 7.348 1 93.81 154 ARG B O 1
ATOM 2529 N N . HIS B 1 155 ? -11.438 -9.312 7.57 1 91 155 HIS B N 1
ATOM 2530 C CA . HIS B 1 155 ? -11.531 -10.766 7.645 1 91 155 HIS B CA 1
ATOM 2531 C C . HIS B 1 155 ? -10.812 -11.305 8.883 1 91 155 HIS B C 1
ATOM 2533 O O . HIS B 1 155 ? -9.586 -11.414 8.891 1 91 155 HIS B O 1
ATOM 2539 N N . LEU B 1 156 ? -11.562 -11.547 9.93 1 82.62 156 LEU B N 1
ATOM 2540 C CA . LEU B 1 156 ? -10.984 -11.969 11.203 1 82.62 156 LEU B CA 1
ATOM 2541 C C . LEU B 1 156 ? -10.93 -13.492 11.297 1 82.62 156 LEU B C 1
ATOM 2543 O O . LEU B 1 156 ? -11.734 -14.188 10.672 1 82.62 156 LEU B O 1
ATOM 2547 N N . ALA B 1 157 ? -9.766 -14.047 12.023 1 71.5 157 ALA B N 1
ATOM 2548 C CA . ALA B 1 157 ? -9.695 -15.469 12.336 1 71.5 157 ALA B CA 1
ATOM 2549 C C . ALA B 1 157 ? -10.953 -15.938 13.055 1 71.5 157 ALA B C 1
ATOM 2551 O O . ALA B 1 157 ? -11.5 -15.219 13.891 1 71.5 157 ALA B O 1
ATOM 2552 N N . THR B 1 158 ? -11.898 -16.531 12.43 1 60.28 158 THR B N 1
ATOM 2553 C CA . THR B 1 158 ? -13.062 -17.031 13.141 1 60.28 158 THR B CA 1
ATOM 2554 C C . THR B 1 158 ? -12.648 -17.719 14.445 1 60.28 158 THR B C 1
ATOM 2556 O O . THR B 1 158 ? -11.695 -18.5 14.469 1 60.28 158 THR B O 1
ATOM 2559 N N . GLN B 1 159 ? -12.836 -17.188 15.656 1 45.25 159 GLN B N 1
ATOM 2560 C CA . GLN B 1 159 ? -12.789 -17.953 16.891 1 45.25 159 GLN B CA 1
ATOM 2561 C C . GLN B 1 159 ? -13.539 -19.281 16.75 1 45.25 159 GLN B C 1
ATOM 2563 O O . GLN B 1 159 ? -14.734 -19.281 16.438 1 45.25 159 GLN B O 1
ATOM 2568 N N . SER B 1 160 ? -12.953 -20.375 16.219 1 37.34 160 SER B N 1
ATOM 2569 C CA . SER B 1 160 ? -13.656 -21.609 16.562 1 37.34 160 SER B CA 1
ATOM 2570 C C . SER B 1 160 ? -14.289 -21.5 17.938 1 37.34 160 SER B C 1
ATOM 2572 O O . SER B 1 160 ? -13.633 -21.125 18.906 1 37.34 160 SER B O 1
ATOM 2574 N N . GLU B 1 161 ? -15.625 -21.328 18.031 1 29.38 161 GLU B N 1
ATOM 2575 C CA . GLU B 1 161 ? -16.188 -21.844 19.266 1 29.38 161 GLU B CA 1
ATOM 2576 C C . GLU B 1 161 ? -15.688 -23.25 19.562 1 29.38 161 GLU B C 1
ATOM 2578 O O . GLU B 1 161 ? -15.57 -24.062 18.641 1 29.38 161 GLU B O 1
#

Radius of gyration: 20.01 Å; Cα contacts (8 Å, |Δi|>4): 688; chains: 2; bounding box: 48×58×43 Å